Protein AF-A0AA41KI75-F1 (afdb_monomer)

Sequence (347 aa):
MGLEEWTDGSSSVELCPKEKYCNRLPSHSGKCKFFSKGMVDDLPEEVYNKLDKTAMTRGAQPKDRVPYQNRVRRWNRAVIPLEFKNTSPDGGYDNGYTIMVRPSQYFDEETGEEREDFPGDVNIGDNAFIFYSTRQEWDMFPPKDDWEPCKYVDSEGNEKRSMRGEVYHEGEYIARAPATVAEEKVVRGEAQGIRFFEYASERDTREAQFQLAYLAWKTEDMEDKAGTSLPNHLKTILEQRELIDREKFEEQNMIKDDTTICPLCREPIKAEELMSQVEQTQGRENLHNRITEANLFHLDALEPGRFTHKPYKLGWGHHHCNQVAHDDGVDRTLDWMEKVLRNNNRI

Foldseek 3Di:
DPCPDPDDDDPLQAFCPPDPQFLHGVPDDDDGDNDDCVLLVLFPPLLVVQLVQLQFDDADPPQLQDLADGGDGQLKEAEAEPVQPVFADVVGRPHYYAYEYELVLAADQPPLHGDPPRDPVHDFFARYAYEARAPCSCVSNPDDPPWAAKFKAAPVRHGDPDPPDRIDIGTGYFYRYDDDDDDDGDGTHHRHYHHNLSHDHPVQSSLQSLLQSQLLLQAACRCVVSVHHDDSSSVSVCVVVVQDDPVLCVVLLQDDPSFGAASAPSHGHHNVQSRAFDDDDPPRDDPPDRHGQKHKAFQAASDSNPSQSGRSGIHIHGPVRCVQCPRHHRPSSVVVVVVVCVVVVVD

Structure (mmCIF, N/CA/C/O backbone):
data_AF-A0AA41KI75-F1
#
_entry.id   AF-A0AA41KI75-F1
#
loop_
_atom_site.group_PDB
_atom_site.id
_atom_site.type_symbol
_atom_site.label_atom_id
_atom_site.label_alt_id
_atom_site.label_comp_id
_atom_site.label_asym_id
_atom_site.label_entity_id
_atom_site.label_seq_id
_atom_site.pdbx_PDB_ins_code
_atom_site.Cartn_x
_atom_site.Cartn_y
_atom_site.Cartn_z
_atom_site.occupancy
_atom_site.B_iso_or_equiv
_atom_site.auth_seq_id
_atom_site.auth_comp_id
_atom_site.auth_asym_id
_atom_site.auth_atom_id
_atom_site.pdbx_PDB_model_num
ATOM 1 N N . MET A 1 1 ? -27.072 -9.689 16.429 1.00 35.59 1 MET A N 1
ATOM 2 C CA . MET A 1 1 ? -27.326 -8.483 17.252 1.00 35.59 1 MET A CA 1
ATOM 3 C C . MET A 1 1 ? -26.228 -7.484 16.903 1.00 35.59 1 MET A C 1
ATOM 5 O O . MET A 1 1 ? -25.152 -7.574 17.466 1.00 35.59 1 MET A O 1
ATOM 9 N N . GLY A 1 2 ? -26.314 -6.646 15.872 1.00 35.28 2 GLY A N 1
ATOM 10 C CA . GLY A 1 2 ? -27.480 -6.049 15.224 1.00 35.28 2 GLY A CA 1
ATOM 11 C C . GLY A 1 2 ? -27.790 -4.691 15.856 1.00 35.28 2 GLY A C 1
ATOM 12 O O . GLY A 1 2 ? -28.724 -4.641 16.630 1.00 35.28 2 GLY A O 1
ATOM 13 N N . LEU A 1 3 ? -26.973 -3.660 15.582 1.00 42.62 3 LEU A N 1
ATOM 14 C CA . LEU A 1 3 ? -27.262 -2.212 15.728 1.00 42.62 3 LEU A CA 1
ATOM 15 C C . LEU A 1 3 ? -28.121 -1.730 16.932 1.00 42.62 3 LEU A C 1
ATOM 17 O O . LEU A 1 3 ? -28.857 -0.756 16.816 1.00 42.62 3 LEU A O 1
ATOM 21 N N . GLU A 1 4 ? -27.984 -2.341 18.103 1.00 43.34 4 GLU A N 1
ATOM 22 C CA . GLU A 1 4 ? -28.535 -1.879 19.387 1.00 43.34 4 GLU A CA 1
ATOM 23 C C . GLU A 1 4 ? -27.328 -1.867 20.347 1.00 43.34 4 GLU A C 1
ATOM 25 O O . GLU A 1 4 ? -26.692 -2.901 20.507 1.00 43.34 4 GLU A O 1
ATOM 30 N N . GLU A 1 5 ? -26.808 -0.772 20.907 1.00 44.69 5 GLU A N 1
ATOM 31 C CA . GLU A 1 5 ? -27.387 0.497 21.344 1.00 44.69 5 GLU A CA 1
ATOM 32 C C . GLU A 1 5 ? -26.480 1.673 20.921 1.00 44.69 5 GLU A C 1
ATOM 34 O O . GLU A 1 5 ? -25.387 1.869 21.445 1.00 44.69 5 GLU A O 1
ATOM 39 N N . TRP A 1 6 ? -26.948 2.499 19.986 1.00 50.28 6 TRP A N 1
ATOM 40 C CA . TRP A 1 6 ? -26.496 3.892 19.841 1.00 50.28 6 TRP A CA 1
ATOM 41 C C . TRP A 1 6 ? -27.669 4.807 20.180 1.00 50.28 6 TRP A C 1
ATOM 43 O O . TRP A 1 6 ? -28.035 5.716 19.440 1.00 50.28 6 TRP A O 1
ATOM 53 N N . THR A 1 7 ? -28.337 4.504 21.288 1.00 45.78 7 THR A N 1
ATOM 54 C CA . THR A 1 7 ? -29.501 5.242 21.766 1.00 45.78 7 THR A CA 1
ATOM 55 C C . THR A 1 7 ? -29.131 5.989 23.031 1.00 45.78 7 THR A C 1
ATOM 57 O O . THR A 1 7 ? -29.449 5.546 24.125 1.00 45.78 7 THR A O 1
ATOM 60 N N . ASP A 1 8 ? -28.460 7.128 22.864 1.00 41.38 8 ASP A N 1
ATOM 61 C CA . ASP A 1 8 ? -28.925 8.361 23.501 1.00 41.38 8 ASP A CA 1
ATOM 62 C C . ASP A 1 8 ? -28.240 9.588 22.869 1.00 41.38 8 ASP A C 1
ATOM 64 O O . ASP A 1 8 ? -27.031 9.787 22.973 1.00 41.38 8 ASP A O 1
ATOM 68 N N . GLY A 1 9 ? -29.022 10.420 22.173 1.00 44.16 9 GLY A N 1
ATOM 69 C CA . GLY A 1 9 ? -28.640 11.805 21.867 1.00 44.16 9 GLY A CA 1
ATOM 70 C C . GLY A 1 9 ? -27.716 12.085 20.671 1.00 44.16 9 GLY A C 1
ATOM 71 O O . GLY A 1 9 ? -27.131 13.168 20.633 1.00 44.16 9 GLY A O 1
ATOM 72 N N . SER A 1 10 ? -27.589 11.192 19.682 1.00 46.53 10 SER A N 1
ATOM 73 C CA . SER A 1 10 ? -26.877 11.502 18.428 1.00 46.53 10 SER A CA 1
ATOM 74 C C . SER A 1 10 ? -27.656 12.549 17.621 1.00 46.53 10 SER A C 1
ATOM 76 O O . SER A 1 10 ? -28.587 12.238 16.877 1.00 46.53 10 SER A O 1
ATOM 78 N N . SER A 1 11 ? -27.302 13.826 17.776 1.00 44.59 11 SER A N 1
ATOM 79 C CA . SER A 1 11 ? -27.556 14.786 16.711 1.00 44.59 11 SER A CA 1
ATOM 80 C C . SER A 1 11 ? -26.789 14.277 15.491 1.00 44.59 11 SER A C 1
ATOM 82 O O . SER A 1 11 ? -25.570 14.132 15.539 1.00 44.59 11 SER A O 1
ATOM 84 N N . SER A 1 12 ? -27.505 13.938 14.420 1.00 56.09 12 SER A N 1
ATOM 85 C CA . SER A 1 12 ? -26.923 13.486 13.158 1.00 56.09 12 SER A CA 1
ATOM 86 C C . SER A 1 12 ? -26.113 14.631 12.553 1.00 56.09 12 SER A C 1
ATOM 88 O O . SER A 1 12 ? -26.618 15.439 11.771 1.00 56.09 12 SER A O 1
ATOM 90 N N . VAL A 1 13 ? -24.867 14.777 12.989 1.00 69.94 13 VAL A N 1
ATOM 91 C CA . VAL A 1 13 ? -23.945 15.749 12.422 1.00 69.94 13 VAL A CA 1
ATOM 92 C C . VAL A 1 13 ? -23.699 15.304 10.986 1.00 69.94 13 VAL A C 1
ATOM 94 O O . VAL A 1 13 ? -23.158 14.236 10.752 1.00 69.94 13 VAL A O 1
ATOM 97 N N . GLU A 1 14 ? -24.142 16.076 10.000 1.00 84.06 14 GLU A N 1
ATOM 98 C CA . GLU A 1 14 ? -23.854 15.760 8.600 1.00 84.06 14 GLU A CA 1
ATOM 99 C C . GLU A 1 14 ? -22.395 16.102 8.261 1.00 84.06 14 GLU A C 1
ATOM 101 O O . GLU A 1 14 ? -21.813 17.008 8.857 1.00 84.06 14 GLU A O 1
ATOM 106 N N . LEU A 1 15 ? -21.781 15.411 7.295 1.00 91.12 15 LEU A N 1
ATOM 107 C CA . LEU A 1 15 ? -20.492 15.824 6.738 1.00 91.12 15 LEU A CA 1
ATOM 108 C C . LEU A 1 15 ? -20.682 16.898 5.665 1.00 91.12 15 LEU A C 1
ATOM 110 O O . LEU A 1 15 ? -21.763 17.107 5.120 1.00 91.12 15 LEU A O 1
ATOM 114 N N . CYS A 1 16 ? -19.604 17.610 5.353 1.00 91.56 16 CYS A N 1
ATOM 115 C CA . CYS A 1 16 ? -19.611 18.661 4.350 1.00 91.56 16 CYS A CA 1
ATOM 116 C C . CYS A 1 16 ? -20.032 18.140 2.959 1.00 91.56 16 CYS A C 1
ATOM 118 O O . CYS A 1 16 ? -19.327 17.305 2.390 1.00 91.56 16 CYS A O 1
ATOM 120 N N . PRO A 1 17 ? -21.084 18.710 2.338 1.00 90.00 17 PRO A N 1
ATOM 121 C CA . PRO A 1 17 ? -21.579 18.255 1.038 1.00 90.00 17 PRO A CA 1
ATOM 122 C C . PRO A 1 17 ? -20.828 18.863 -0.159 1.00 90.00 17 PRO A C 1
ATOM 124 O O . PRO A 1 17 ? -21.146 18.554 -1.304 1.00 90.00 17 PRO A O 1
ATOM 127 N N . LYS A 1 18 ? -19.858 19.765 0.069 1.00 90.75 18 LYS A N 1
ATOM 128 C CA . LYS A 1 18 ? -19.194 20.538 -1.004 1.00 90.75 18 LYS A CA 1
ATOM 129 C C . LYS A 1 18 ? -18.410 19.657 -1.982 1.00 90.75 18 LYS A C 1
ATOM 131 O O . LYS A 1 18 ? -18.318 19.994 -3.155 1.00 90.75 18 LYS A O 1
ATOM 136 N N . GLU A 1 19 ? -17.828 18.561 -1.500 1.00 91.00 19 GLU A N 1
ATOM 137 C CA . GLU A 1 19 ? -17.088 17.595 -2.313 1.00 91.00 19 GLU A CA 1
ATOM 138 C C . GLU A 1 19 ? -17.425 16.172 -1.866 1.00 91.00 19 GLU A C 1
ATOM 140 O O . GLU A 1 19 ? -17.542 15.910 -0.669 1.00 91.00 19 GLU A O 1
ATOM 145 N N . LYS A 1 20 ? -17.497 15.235 -2.822 1.00 86.94 20 LYS A N 1
ATOM 146 C CA . LYS A 1 20 ? -17.896 13.828 -2.610 1.00 86.94 20 LYS A CA 1
ATOM 147 C C . LYS A 1 20 ? -17.165 13.135 -1.449 1.00 86.94 20 LYS A C 1
ATOM 149 O O . LYS A 1 20 ? -17.744 12.308 -0.741 1.00 86.94 20 LYS A O 1
ATOM 154 N N . TYR A 1 21 ? -15.887 13.455 -1.257 1.00 90.19 21 TYR A N 1
ATOM 155 C CA . TYR A 1 21 ? -15.041 12.825 -0.243 1.00 90.19 21 TYR A CA 1
ATOM 156 C C . TYR A 1 21 ? -14.692 13.744 0.932 1.00 90.19 21 TYR A C 1
ATOM 158 O O . TYR A 1 21 ? -13.840 13.395 1.738 1.00 90.19 21 TYR A O 1
ATOM 166 N N . CYS A 1 22 ? -15.329 14.912 1.074 1.00 94.19 22 CYS A N 1
ATOM 167 C CA . CYS A 1 22 ? -15.053 15.774 2.219 1.00 94.19 22 CYS A CA 1
ATOM 168 C C . CYS A 1 22 ? -15.598 15.152 3.509 1.00 94.19 22 CYS A C 1
ATOM 170 O O . CYS A 1 22 ? -16.779 14.838 3.598 1.00 94.19 22 CYS A O 1
ATOM 172 N N . ASN A 1 23 ? -14.746 15.027 4.526 1.00 94.50 23 ASN A N 1
ATOM 173 C CA . ASN A 1 23 ? -15.138 14.516 5.843 1.00 94.50 23 ASN A CA 1
ATOM 174 C C . ASN A 1 23 ? -15.088 15.598 6.926 1.00 94.50 23 ASN A C 1
ATOM 176 O O . ASN A 1 23 ? -15.045 15.308 8.117 1.00 94.50 23 ASN A O 1
ATOM 180 N N . ARG A 1 24 ? -15.020 16.874 6.538 1.00 92.94 24 ARG A N 1
ATOM 181 C CA . ARG A 1 24 ? -15.076 17.994 7.484 1.00 92.94 24 ARG A CA 1
ATOM 182 C C . ARG A 1 24 ? -16.522 18.279 7.888 1.00 92.94 24 ARG A C 1
ATOM 184 O O . ARG A 1 24 ? -17.435 17.987 7.125 1.00 92.94 24 ARG A O 1
ATOM 191 N N . LEU A 1 25 ? -16.710 18.923 9.038 1.00 90.88 25 LEU A N 1
ATOM 192 C CA . LEU A 1 25 ? -18.020 19.423 9.463 1.00 90.88 25 LEU A CA 1
ATOM 193 C C . LEU A 1 25 ? -18.571 20.468 8.468 1.00 90.88 25 LEU A C 1
ATOM 195 O O . LEU A 1 25 ? -17.772 21.198 7.875 1.00 90.88 25 LEU A O 1
ATOM 199 N N . PRO A 1 26 ? -19.898 20.619 8.299 1.00 89.06 26 PRO A N 1
ATOM 200 C CA . PRO A 1 26 ? -20.487 21.434 7.228 1.00 89.06 26 PRO A CA 1
ATOM 201 C C . PRO A 1 26 ? -20.087 22.913 7.290 1.00 89.06 26 PRO A C 1
ATOM 203 O O . PRO A 1 26 ? -19.940 23.576 6.262 1.00 89.06 26 PRO A O 1
ATOM 206 N N . SER A 1 27 ? -19.839 23.420 8.500 1.00 86.50 27 SER A N 1
ATOM 207 C CA . SER A 1 27 ? -19.437 24.800 8.778 1.00 86.50 27 SER A CA 1
ATOM 208 C C . SER A 1 27 ? -17.946 25.085 8.552 1.00 86.50 27 SER A C 1
ATOM 210 O O . SER A 1 27 ? -17.492 26.197 8.825 1.00 86.50 27 SER A O 1
ATOM 212 N N . HIS A 1 28 ? -17.156 24.123 8.058 1.00 90.38 28 HIS A N 1
ATOM 213 C CA . HIS A 1 28 ? -15.719 24.336 7.910 1.00 90.38 28 HIS A CA 1
ATOM 214 C C . HIS A 1 28 ? -15.388 25.456 6.907 1.00 90.38 28 HIS A C 1
ATOM 216 O O . HIS A 1 28 ? -15.942 25.547 5.802 1.00 90.38 28 HIS A O 1
ATOM 222 N N . SER A 1 29 ? -14.389 26.263 7.268 1.00 86.56 29 SER A N 1
ATOM 223 C CA . SER A 1 29 ? -13.721 27.194 6.362 1.00 86.56 29 SER A CA 1
ATOM 224 C C . SER A 1 29 ? -12.537 26.515 5.649 1.00 86.56 29 SER A C 1
ATOM 226 O O . SER A 1 29 ? -12.005 25.483 6.081 1.00 86.56 29 SER A O 1
ATOM 228 N N . GLY A 1 30 ? -12.139 27.059 4.498 1.00 88.00 30 GLY A N 1
ATOM 229 C CA . GLY A 1 30 ? -11.020 26.549 3.698 1.00 88.00 30 GLY A CA 1
ATOM 230 C C . GLY A 1 30 ? -11.333 25.298 2.867 1.00 88.00 30 GLY A C 1
ATOM 231 O O . GLY A 1 30 ? -12.491 24.937 2.668 1.00 88.00 30 GLY A O 1
ATOM 232 N N . LYS A 1 31 ? -10.273 24.649 2.363 1.00 92.25 31 LYS A N 1
ATOM 233 C CA . LYS A 1 31 ? -10.366 23.510 1.434 1.00 92.25 31 LYS A CA 1
ATOM 234 C C . LYS A 1 31 ? -11.063 22.304 2.070 1.00 92.25 31 LYS A C 1
ATOM 236 O O . LYS A 1 31 ? -10.858 22.018 3.256 1.00 92.25 31 LYS A O 1
ATOM 241 N N . CYS A 1 32 ? -11.858 21.600 1.275 1.00 93.19 32 CYS A N 1
ATOM 242 C CA . CYS A 1 32 ? -12.353 20.275 1.618 1.00 93.19 32 CYS A CA 1
ATOM 243 C C . CYS A 1 32 ? -11.176 19.323 1.853 1.00 93.19 32 CYS A C 1
ATOM 245 O O . CYS A 1 32 ? -10.083 19.509 1.311 1.00 93.19 32 CYS A O 1
ATOM 247 N N . LYS A 1 33 ? -11.374 18.342 2.732 1.00 93.62 33 LYS A N 1
ATOM 248 C CA . LYS A 1 33 ? -10.356 17.334 3.032 1.00 93.62 33 LYS A CA 1
ATOM 249 C C . LYS A 1 33 ? -11.015 15.979 3.180 1.00 93.62 33 LYS A C 1
ATOM 251 O O . LYS A 1 33 ? -11.967 15.858 3.950 1.00 93.62 33 LYS A O 1
ATOM 256 N N . PHE A 1 34 ? -10.444 14.983 2.508 1.00 93.62 34 PHE A N 1
ATOM 257 C CA . PHE A 1 34 ? -10.764 13.584 2.767 1.00 93.62 34 PHE A CA 1
ATOM 258 C C . PHE A 1 34 ? -10.304 13.204 4.170 1.00 93.62 34 PHE A C 1
ATOM 260 O O . PHE A 1 34 ? -11.102 12.795 5.004 1.00 93.62 34 PHE A O 1
ATOM 267 N N . PHE A 1 35 ? -9.028 13.416 4.469 1.00 92.94 35 PHE A N 1
ATOM 268 C CA . PHE A 1 35 ? -8.452 13.040 5.750 1.00 92.94 35 PHE A CA 1
ATOM 269 C C . PHE A 1 35 ? -7.706 14.213 6.382 1.00 92.94 35 PHE A C 1
ATOM 271 O O . PHE A 1 35 ? -7.047 15.009 5.703 1.00 92.94 35 PHE A O 1
ATOM 278 N N . SER A 1 36 ? -7.790 14.328 7.702 1.00 90.56 36 SER A N 1
ATOM 279 C CA . SER A 1 36 ? -6.966 15.233 8.494 1.00 90.56 36 SER A CA 1
ATOM 280 C C . SER A 1 36 ? -6.841 14.722 9.918 1.00 90.56 36 SER A C 1
ATOM 282 O O . SER A 1 36 ? -7.761 14.070 10.397 1.00 90.56 36 SER A O 1
ATOM 284 N N . LYS A 1 37 ? -5.747 15.086 10.599 1.00 87.56 37 LYS A N 1
ATOM 285 C CA . LYS A 1 37 ? -5.507 14.718 12.000 1.00 87.56 37 LYS A CA 1
ATOM 286 C C . LYS A 1 37 ? -6.725 14.959 12.893 1.00 87.56 37 LYS A C 1
ATOM 288 O O . LYS A 1 37 ? -7.131 14.035 13.566 1.00 87.56 37 LYS A O 1
ATOM 293 N N . GLY A 1 38 ? -7.363 16.128 12.790 1.00 87.19 38 GLY A N 1
ATOM 294 C CA . GLY A 1 38 ? -8.547 16.493 13.586 1.00 87.19 38 GLY A CA 1
ATOM 295 C C . GLY A 1 38 ? -9.818 15.664 13.358 1.00 87.19 38 GLY A C 1
ATOM 296 O O . GLY A 1 38 ? -10.856 16.010 13.890 1.00 87.19 38 GLY A O 1
ATOM 297 N N . MET A 1 39 ? -9.783 14.637 12.504 1.00 91.69 39 MET A N 1
ATOM 298 C CA . MET A 1 39 ? -10.873 13.657 12.371 1.00 91.69 39 MET A CA 1
ATOM 299 C C . MET A 1 39 ? -10.620 12.402 13.225 1.00 91.69 39 MET A C 1
ATOM 301 O O . MET A 1 39 ? -11.478 11.528 13.294 1.00 91.69 39 MET A O 1
ATOM 305 N N . VAL A 1 40 ? -9.419 12.285 13.804 1.00 87.94 40 VAL A N 1
ATOM 306 C CA . VAL A 1 40 ? -8.919 11.147 14.591 1.00 87.94 40 VAL A CA 1
ATOM 307 C C . VAL A 1 40 ? -8.007 11.618 15.745 1.00 87.94 40 VAL A C 1
ATOM 309 O O . VAL A 1 40 ? -7.200 10.834 16.236 1.00 87.94 40 VAL A O 1
ATOM 312 N N . ASP A 1 41 ? -8.042 12.902 16.121 1.00 79.88 41 ASP A N 1
ATOM 313 C CA . ASP A 1 41 ? -7.041 13.541 16.994 1.00 79.88 41 ASP A CA 1
ATOM 314 C C . ASP A 1 41 ? -7.185 13.207 18.476 1.00 79.88 41 ASP A C 1
ATOM 316 O O . ASP A 1 41 ? -6.222 13.387 19.214 1.00 79.88 41 ASP A O 1
ATOM 320 N N . ASP A 1 42 ? -8.331 12.668 18.883 1.00 89.50 42 ASP A N 1
ATOM 321 C CA . ASP A 1 42 ? -8.549 12.169 20.241 1.00 89.50 42 ASP A CA 1
ATOM 322 C C . ASP A 1 42 ? -7.803 10.850 20.532 1.00 89.50 42 ASP A C 1
ATOM 324 O O . ASP A 1 42 ? -7.806 10.373 21.664 1.00 89.50 42 ASP A O 1
ATOM 328 N N . LEU A 1 43 ? -7.149 10.243 19.532 1.00 92.50 43 LEU A N 1
ATOM 329 C CA . LEU A 1 43 ? -6.229 9.126 19.756 1.00 92.50 43 LEU A CA 1
ATOM 330 C C . LEU A 1 43 ? -4.861 9.626 20.254 1.00 92.50 43 LEU A C 1
ATOM 332 O O . LEU A 1 43 ? -4.382 10.662 19.784 1.00 92.50 43 LEU A O 1
ATOM 336 N N . PRO A 1 44 ? -4.154 8.845 21.097 1.00 92.94 44 PRO A N 1
ATOM 337 C CA . PRO A 1 44 ? -2.770 9.138 21.460 1.00 92.94 44 PRO A CA 1
ATOM 338 C C . PRO A 1 44 ? -1.870 9.371 20.234 1.00 92.94 44 PRO A C 1
ATOM 340 O O . PRO A 1 44 ? -2.012 8.717 19.192 1.00 92.94 44 PRO A O 1
ATOM 343 N N . GLU A 1 45 ? -0.906 10.287 20.356 1.00 90.81 45 GLU A N 1
ATOM 344 C CA . GLU A 1 45 ? -0.054 10.742 19.247 1.00 90.81 45 GLU A CA 1
ATOM 345 C C . GLU A 1 45 ? 0.705 9.585 18.578 1.00 90.81 45 GLU A C 1
ATOM 347 O O . GLU A 1 45 ? 0.887 9.550 17.359 1.00 90.81 45 GLU A O 1
ATOM 352 N N . GLU A 1 46 ? 1.150 8.611 19.363 1.00 90.75 46 GLU A N 1
ATOM 353 C CA . GLU A 1 46 ? 1.833 7.403 18.914 1.00 90.75 46 GLU A CA 1
ATOM 354 C C . GLU A 1 46 ? 0.944 6.560 17.993 1.00 90.75 46 GLU A C 1
ATOM 356 O O . GLU A 1 46 ? 1.408 6.090 16.946 1.00 90.75 46 GLU A O 1
ATOM 361 N N . VAL A 1 47 ? -0.340 6.426 18.336 1.00 92.81 47 VAL A N 1
ATOM 362 C CA . VAL A 1 47 ? -1.342 5.704 17.542 1.00 92.81 47 VAL A CA 1
ATOM 363 C C . VAL A 1 47 ? -1.651 6.481 16.264 1.00 92.81 47 VAL A C 1
ATOM 365 O O . VAL A 1 47 ? -1.607 5.911 15.171 1.00 92.81 47 VAL A O 1
ATOM 368 N N . TYR A 1 48 ? -1.849 7.800 16.355 1.00 92.50 48 TYR A N 1
ATOM 369 C CA . TYR A 1 48 ? -2.020 8.652 15.175 1.00 92.50 48 TYR A CA 1
ATOM 370 C C . TYR A 1 48 ? -0.831 8.544 14.206 1.00 92.50 48 TYR A C 1
ATOM 372 O O . TYR A 1 48 ? -1.007 8.401 12.994 1.00 92.50 48 TYR A O 1
ATOM 380 N N . ASN A 1 49 ? 0.398 8.545 14.721 1.00 91.19 49 ASN A N 1
ATOM 381 C CA . ASN A 1 49 ? 1.597 8.399 13.900 1.00 91.19 49 ASN A CA 1
ATOM 382 C C . ASN A 1 49 ? 1.665 7.042 13.187 1.00 91.19 49 ASN A C 1
ATOM 384 O O . ASN A 1 49 ? 2.232 6.952 12.095 1.00 91.19 49 ASN A O 1
ATOM 388 N N . LYS A 1 50 ? 1.108 5.977 13.776 1.00 91.62 50 LYS A N 1
ATOM 389 C CA . LYS A 1 50 ? 0.940 4.688 13.089 1.00 91.62 50 LYS A CA 1
ATOM 390 C C . LYS A 1 50 ? -0.101 4.785 11.985 1.00 91.62 50 LYS A C 1
ATOM 392 O O . LYS A 1 50 ? 0.174 4.326 10.878 1.00 91.62 50 LYS A O 1
ATOM 397 N N . LEU A 1 51 ? -1.237 5.423 12.267 1.00 93.00 51 LEU A N 1
ATOM 398 C CA . LEU A 1 51 ? -2.287 5.671 11.286 1.00 93.00 51 LEU A CA 1
ATOM 399 C C . LEU A 1 51 ? -1.758 6.459 10.083 1.00 93.00 51 LEU A C 1
ATOM 401 O O . LEU A 1 51 ? -1.916 6.000 8.961 1.00 93.00 51 LEU A O 1
ATOM 405 N N . ASP A 1 52 ? -1.061 7.588 10.256 1.00 90.62 52 ASP A N 1
ATOM 406 C CA . ASP A 1 52 ? -0.538 8.351 9.104 1.00 90.62 52 ASP A CA 1
ATOM 407 C C . ASP A 1 52 ? 0.488 7.551 8.280 1.00 90.62 52 ASP A C 1
ATOM 409 O O . ASP A 1 52 ? 0.510 7.643 7.047 1.00 90.62 52 ASP A O 1
ATOM 413 N N . LYS A 1 53 ? 1.292 6.704 8.939 1.00 90.81 53 LYS A N 1
ATOM 414 C CA . LYS A 1 53 ? 2.254 5.820 8.265 1.00 90.81 53 LYS A CA 1
ATOM 415 C C . LYS A 1 53 ? 1.592 4.718 7.443 1.00 90.81 53 LYS A C 1
ATOM 417 O O . LYS A 1 53 ? 2.237 4.242 6.510 1.00 90.81 53 LYS A O 1
ATOM 422 N N . THR A 1 54 ? 0.347 4.318 7.722 1.00 91.50 54 THR A N 1
ATOM 423 C CA . THR A 1 54 ? -0.323 3.270 6.926 1.00 91.50 54 THR A CA 1
ATOM 424 C C . THR A 1 54 ? -0.506 3.695 5.474 1.00 91.50 54 THR A C 1
ATOM 426 O O . THR A 1 54 ? -0.367 2.869 4.575 1.00 91.50 54 THR A O 1
ATOM 429 N N . ALA A 1 55 ? -0.680 4.997 5.239 1.00 92.94 55 ALA A N 1
ATOM 430 C CA . ALA A 1 55 ? -0.803 5.581 3.913 1.00 92.94 55 ALA A CA 1
ATOM 431 C C . ALA A 1 55 ? 0.513 5.645 3.119 1.00 92.94 55 ALA A C 1
ATOM 433 O O . ALA A 1 55 ? 0.504 6.076 1.964 1.00 92.94 55 ALA A O 1
ATOM 434 N N . MET A 1 56 ? 1.640 5.257 3.721 1.00 91.44 56 MET A N 1
ATOM 435 C CA . MET A 1 56 ? 2.947 5.220 3.073 1.00 91.44 56 MET A CA 1
ATOM 436 C C . MET A 1 56 ? 3.299 3.795 2.625 1.00 91.44 56 MET A C 1
ATOM 438 O O . MET A 1 56 ? 2.967 2.810 3.292 1.00 91.44 56 MET A O 1
ATOM 442 N N . THR A 1 57 ? 4.021 3.679 1.513 1.00 88.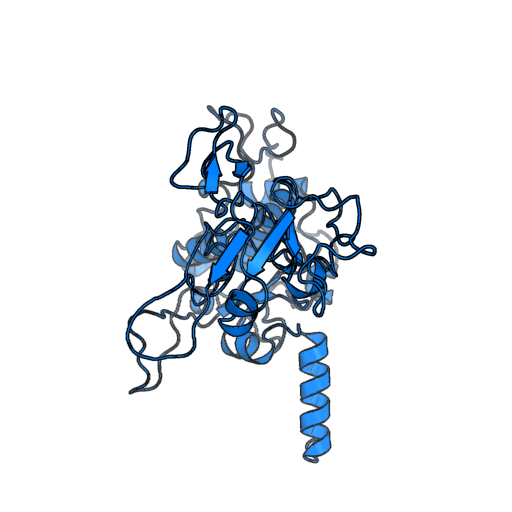25 57 THR A N 1
ATOM 443 C CA . THR A 1 57 ? 4.643 2.419 1.089 1.00 88.25 57 THR A CA 1
ATOM 444 C C . THR A 1 57 ? 5.771 2.003 2.030 1.00 88.25 57 THR A C 1
ATOM 446 O O . THR A 1 57 ? 6.346 2.826 2.760 1.00 88.25 57 THR A O 1
ATOM 449 N N . ARG A 1 58 ? 6.112 0.706 2.026 1.00 76.81 58 ARG A N 1
ATOM 450 C CA . ARG A 1 58 ? 7.267 0.211 2.785 1.00 76.81 58 ARG A CA 1
ATOM 451 C C . ARG A 1 58 ? 8.548 0.826 2.204 1.00 76.81 58 ARG A C 1
ATOM 453 O O . ARG A 1 58 ? 8.605 1.241 1.049 1.00 76.81 58 ARG A O 1
ATOM 460 N N . GLY A 1 59 ? 9.607 0.912 3.010 1.00 67.75 59 GLY A N 1
ATOM 461 C CA . GLY A 1 59 ? 10.900 1.367 2.492 1.00 67.75 59 GLY A CA 1
ATOM 462 C C . GLY A 1 59 ? 11.430 0.378 1.452 1.00 67.75 59 GLY A C 1
ATOM 463 O O . GLY A 1 59 ? 11.583 -0.799 1.768 1.00 67.75 59 GLY A O 1
ATOM 464 N N . ALA A 1 60 ? 11.733 0.830 0.237 1.00 59.47 60 ALA A N 1
ATOM 465 C CA . ALA A 1 60 ? 12.477 0.039 -0.731 1.00 59.47 60 ALA A CA 1
ATOM 466 C C . ALA A 1 60 ? 13.972 0.105 -0.364 1.00 59.47 60 ALA A C 1
ATOM 468 O O . ALA A 1 60 ? 14.639 1.141 -0.430 1.00 59.47 60 ALA A O 1
ATOM 469 N N . GLN A 1 61 ? 14.489 -1.006 0.149 1.00 61.66 61 GLN A N 1
ATOM 470 C CA . GLN A 1 61 ? 15.882 -1.129 0.562 1.00 61.66 61 GLN A CA 1
ATOM 471 C C . GLN A 1 61 ? 16.641 -2.012 -0.431 1.00 61.66 61 GLN A C 1
ATOM 473 O O . GLN A 1 61 ? 16.146 -3.095 -0.745 1.00 61.66 61 GLN A O 1
ATOM 478 N N . PRO A 1 62 ? 17.854 -1.619 -0.866 1.00 63.41 62 PRO A N 1
ATOM 479 C CA . PRO A 1 62 ? 18.461 -0.277 -0.830 1.00 63.41 62 PRO A CA 1
ATOM 480 C C . PRO A 1 62 ? 17.973 0.634 -1.979 1.00 63.41 62 PRO A C 1
ATOM 482 O O . PRO A 1 62 ? 17.801 0.166 -3.103 1.00 63.41 62 PRO A O 1
ATOM 485 N N . LYS A 1 63 ? 17.844 1.950 -1.727 1.00 59.16 63 LYS A N 1
ATOM 486 C CA . LYS A 1 63 ? 17.422 2.990 -2.705 1.00 59.16 63 LYS A CA 1
ATOM 487 C C . LYS A 1 63 ? 18.211 2.943 -4.028 1.00 59.16 63 LYS A C 1
ATOM 489 O O . LYS A 1 63 ? 17.645 3.113 -5.106 1.00 59.16 63 LYS A O 1
ATOM 494 N N . ASP A 1 64 ? 19.499 2.619 -3.943 1.00 66.19 64 ASP A N 1
ATOM 495 C CA . ASP A 1 64 ? 20.416 2.551 -5.088 1.00 66.19 64 ASP A CA 1
ATOM 496 C C . ASP A 1 64 ? 20.344 1.217 -5.854 1.00 66.19 64 ASP A C 1
ATOM 498 O O . ASP A 1 64 ? 21.194 0.958 -6.699 1.00 66.19 64 ASP A O 1
ATOM 502 N N . ARG A 1 65 ? 19.374 0.339 -5.555 1.00 73.50 65 ARG A N 1
ATOM 503 C CA . ARG A 1 65 ? 19.232 -0.982 -6.202 1.00 73.50 65 ARG A CA 1
ATOM 504 C C . ARG A 1 65 ? 17.871 -1.246 -6.830 1.00 73.50 65 ARG A C 1
ATOM 506 O O . ARG A 1 65 ? 17.733 -2.210 -7.569 1.00 73.50 65 ARG A O 1
ATOM 513 N N . VAL A 1 66 ? 16.870 -0.415 -6.558 1.00 84.75 66 VAL A N 1
ATOM 514 C CA . VAL A 1 66 ? 15.486 -0.687 -6.967 1.00 84.75 66 VAL A CA 1
ATOM 515 C C . VAL A 1 66 ? 14.873 0.496 -7.691 1.00 84.75 66 VAL A C 1
ATOM 517 O O . VAL A 1 66 ? 15.108 1.609 -7.245 1.00 84.75 66 VAL A O 1
ATOM 520 N N . PRO A 1 67 ? 14.032 0.300 -8.722 1.00 88.00 67 PRO A N 1
ATOM 521 C CA . PRO A 1 67 ? 13.457 1.379 -9.524 1.00 88.00 67 PRO A CA 1
ATOM 522 C C . PRO A 1 67 ? 12.387 2.205 -8.796 1.00 88.00 67 PRO A C 1
ATOM 524 O O . PRO A 1 67 ? 11.766 3.082 -9.393 1.00 88.00 67 PRO A O 1
ATOM 527 N N . TYR A 1 68 ? 12.171 1.929 -7.508 1.00 90.19 68 TYR A N 1
ATOM 528 C CA . TYR A 1 68 ? 11.022 2.380 -6.739 1.00 90.19 68 TYR A CA 1
ATOM 529 C C . TYR A 1 68 ? 11.379 3.469 -5.723 1.00 90.19 68 TYR A C 1
ATOM 531 O O . TYR A 1 68 ? 12.500 3.560 -5.221 1.00 90.19 68 TYR A O 1
ATOM 539 N N . GLN A 1 69 ? 10.386 4.285 -5.394 1.00 87.50 69 GLN A N 1
ATOM 540 C CA . GLN A 1 69 ? 10.466 5.344 -4.402 1.00 87.50 69 GLN A CA 1
ATOM 541 C C . GLN A 1 69 ? 10.209 4.815 -2.992 1.00 87.50 69 GLN A C 1
ATOM 543 O O . GLN A 1 69 ? 9.421 3.895 -2.773 1.00 87.50 69 GLN A O 1
ATOM 548 N N . ASN A 1 70 ? 10.841 5.461 -2.012 1.00 82.81 70 ASN A N 1
ATOM 549 C CA . ASN A 1 70 ? 10.772 5.067 -0.609 1.00 82.81 70 ASN A CA 1
ATOM 550 C C . ASN A 1 70 ? 9.831 5.956 0.182 1.00 82.81 70 ASN A C 1
ATOM 552 O O . ASN A 1 70 ? 10.004 7.173 0.177 1.00 82.81 70 ASN A O 1
ATOM 556 N N . ARG A 1 71 ? 8.943 5.331 0.968 1.00 84.81 71 ARG A N 1
ATOM 557 C CA . ARG A 1 71 ? 8.085 6.020 1.947 1.00 84.81 71 ARG A CA 1
ATOM 558 C C . ARG A 1 71 ? 7.301 7.178 1.317 1.00 84.81 71 ARG A C 1
ATOM 560 O O . ARG A 1 71 ? 7.271 8.286 1.851 1.00 84.81 71 ARG A O 1
ATOM 567 N N . VAL A 1 72 ? 6.693 6.906 0.167 1.00 89.31 72 VAL A N 1
ATOM 568 C CA . VAL A 1 72 ? 5.760 7.811 -0.516 1.00 89.31 72 VAL A CA 1
ATOM 569 C C . VAL A 1 72 ? 4.334 7.286 -0.354 1.00 89.31 72 VAL A C 1
ATOM 571 O O . VAL A 1 72 ? 4.137 6.174 0.136 1.00 89.31 72 VAL A O 1
ATOM 574 N N . ARG A 1 73 ? 3.328 8.086 -0.721 1.00 92.88 73 ARG A N 1
ATOM 575 C CA . ARG A 1 73 ? 1.923 7.675 -0.598 1.00 92.88 73 ARG A CA 1
ATOM 576 C C . ARG A 1 73 ? 1.617 6.463 -1.489 1.00 92.88 73 ARG A C 1
ATOM 578 O O . ARG A 1 73 ? 2.187 6.334 -2.569 1.00 92.88 73 ARG A O 1
ATOM 585 N N . ARG A 1 74 ? 0.706 5.594 -1.042 1.00 93.50 74 ARG A N 1
ATOM 586 C CA . ARG A 1 74 ? 0.310 4.362 -1.757 1.00 93.50 74 ARG A CA 1
ATOM 587 C C . ARG A 1 74 ? -0.440 4.588 -3.065 1.00 93.50 74 ARG A C 1
ATOM 589 O O . ARG A 1 74 ? -0.427 3.704 -3.907 1.00 93.50 74 ARG A O 1
ATOM 596 N N . TRP A 1 75 ? -1.038 5.759 -3.246 1.00 93.50 75 TRP A N 1
ATOM 597 C CA . TRP A 1 75 ? -1.699 6.142 -4.494 1.00 93.50 75 TRP A CA 1
ATOM 598 C C . TRP A 1 75 ? -0.772 6.909 -5.443 1.00 93.50 75 TRP A C 1
ATOM 600 O O . TRP A 1 75 ? -1.233 7.476 -6.428 1.00 93.50 75 TRP A O 1
ATOM 610 N N . ASN A 1 76 ? 0.531 6.980 -5.149 1.00 91.50 76 ASN A N 1
ATOM 611 C CA . ASN A 1 76 ? 1.505 7.543 -6.081 1.00 91.50 76 ASN A CA 1
ATOM 612 C C . ASN A 1 76 ? 1.616 6.657 -7.338 1.00 91.50 76 ASN A C 1
ATOM 614 O O . ASN A 1 76 ? 1.155 5.513 -7.329 1.00 91.50 76 ASN A O 1
ATOM 618 N N . ARG A 1 77 ? 2.239 7.173 -8.405 1.00 91.62 77 ARG A N 1
ATOM 619 C CA . ARG A 1 77 ? 2.403 6.449 -9.672 1.00 91.62 77 ARG A CA 1
ATOM 620 C C . ARG A 1 77 ? 2.946 5.039 -9.436 1.00 91.62 77 ARG A C 1
ATOM 622 O O . ARG A 1 77 ? 3.927 4.861 -8.708 1.00 91.62 77 ARG A O 1
ATOM 629 N N . ALA A 1 78 ? 2.321 4.045 -10.059 1.00 93.31 78 ALA A N 1
ATOM 630 C CA . ALA A 1 78 ? 2.754 2.656 -9.966 1.00 93.31 78 ALA A CA 1
ATOM 631 C C . ALA A 1 78 ? 3.792 2.311 -11.044 1.00 93.31 78 ALA A C 1
ATOM 633 O O . ALA A 1 78 ? 3.691 2.747 -12.185 1.00 93.31 78 ALA A O 1
ATOM 634 N N . VAL A 1 79 ? 4.773 1.487 -10.688 1.00 94.19 79 VAL A N 1
ATOM 635 C CA . VAL A 1 79 ? 5.708 0.859 -11.625 1.00 94.19 79 VAL A CA 1
ATOM 636 C C . VAL A 1 79 ? 5.290 -0.600 -11.786 1.00 94.19 79 VAL A C 1
ATOM 638 O O . VAL A 1 79 ? 5.343 -1.372 -10.820 1.00 94.19 79 VAL A O 1
ATOM 641 N N . ILE A 1 80 ? 4.850 -0.960 -12.991 1.00 95.44 80 ILE A N 1
ATOM 642 C CA . ILE A 1 80 ? 4.304 -2.279 -13.325 1.00 95.44 80 ILE A CA 1
ATOM 643 C C . ILE A 1 80 ? 5.332 -3.031 -14.177 1.00 95.44 80 ILE A C 1
ATOM 645 O O . ILE A 1 80 ? 5.669 -2.548 -15.254 1.00 95.44 80 ILE A O 1
ATOM 649 N N . PRO A 1 81 ? 5.854 -4.190 -13.745 1.00 96.25 81 PRO A N 1
ATOM 650 C CA . PRO A 1 81 ? 6.680 -5.026 -14.614 1.00 96.25 81 PRO A CA 1
ATOM 651 C C . PRO A 1 81 ? 5.918 -5.437 -15.881 1.00 96.25 81 PRO A C 1
ATOM 653 O O . PRO A 1 81 ? 4.710 -5.671 -15.810 1.00 96.25 81 PRO A O 1
ATOM 656 N N . LEU A 1 82 ? 6.605 -5.544 -17.021 1.00 96.94 82 LEU A N 1
ATOM 657 C CA . LEU A 1 82 ? 5.995 -5.849 -18.321 1.00 96.94 82 LEU A CA 1
ATOM 658 C C . LEU A 1 82 ? 5.072 -7.077 -18.279 1.00 96.94 82 LEU A C 1
ATOM 660 O O . LEU A 1 82 ? 3.972 -7.045 -18.828 1.00 96.94 82 LEU A O 1
ATOM 664 N N . GLU A 1 83 ? 5.471 -8.130 -17.567 1.00 95.56 83 GLU A N 1
ATOM 665 C CA . GLU A 1 83 ? 4.689 -9.358 -17.402 1.00 95.56 83 GLU A CA 1
ATOM 666 C C . GLU A 1 83 ? 3.334 -9.144 -16.697 1.00 95.56 83 GLU A C 1
ATOM 668 O O . GLU A 1 83 ? 2.408 -9.933 -16.875 1.00 95.56 83 GLU A O 1
ATOM 673 N N . PHE A 1 84 ? 3.189 -8.052 -15.942 1.00 95.94 84 PHE A N 1
ATOM 674 C CA . PHE A 1 84 ? 1.966 -7.665 -15.242 1.00 95.94 84 PHE A CA 1
ATOM 675 C C . PHE A 1 84 ? 1.249 -6.476 -15.895 1.00 95.94 84 PHE A C 1
ATOM 677 O O . PHE A 1 84 ? 0.297 -5.977 -15.302 1.00 95.94 84 PHE A O 1
ATOM 684 N N . LYS A 1 85 ? 1.631 -6.026 -17.103 1.00 94.19 85 LYS A N 1
ATOM 685 C CA . LYS A 1 85 ? 1.088 -4.794 -17.720 1.00 94.19 85 LYS A CA 1
ATOM 686 C C . LYS A 1 85 ? -0.443 -4.743 -17.839 1.00 94.19 85 LYS A C 1
ATOM 688 O O . LYS A 1 85 ? -1.025 -3.667 -17.817 1.00 94.19 85 LYS A O 1
ATOM 693 N N . ASN A 1 86 ? -1.092 -5.904 -17.934 1.00 92.44 86 ASN A N 1
ATOM 694 C CA . ASN A 1 86 ? -2.551 -6.030 -18.042 1.00 92.44 86 ASN A CA 1
ATOM 695 C C . ASN A 1 86 ? -3.255 -6.099 -16.673 1.00 92.44 86 ASN A C 1
ATOM 697 O O . ASN A 1 86 ? -4.457 -6.341 -16.601 1.00 92.44 86 ASN A O 1
ATOM 701 N N . THR A 1 87 ? -2.508 -5.935 -15.583 1.00 90.62 87 THR A N 1
ATOM 702 C CA . THR A 1 87 ? -3.018 -5.965 -14.214 1.00 90.62 87 THR A CA 1
ATOM 703 C C . THR A 1 87 ? -3.325 -4.543 -13.770 1.00 90.62 87 THR A C 1
ATOM 705 O O . THR A 1 87 ? -2.440 -3.693 -13.761 1.00 90.62 87 THR A O 1
ATOM 708 N N . SER A 1 88 ? -4.567 -4.286 -13.366 1.00 91.19 88 SER A N 1
ATOM 709 C CA . SER A 1 88 ? -5.015 -2.961 -12.937 1.00 91.19 88 SER A CA 1
ATOM 710 C C . SER A 1 88 ? -5.942 -3.088 -11.729 1.00 91.19 88 SER A C 1
ATOM 712 O O . SER A 1 88 ? -6.726 -4.036 -11.678 1.00 91.19 88 SER A O 1
ATOM 714 N N . PRO A 1 89 ? -5.874 -2.159 -10.762 1.00 91.88 89 PRO A N 1
ATOM 715 C CA . PRO A 1 89 ? -6.871 -2.061 -9.706 1.00 91.88 89 PRO A CA 1
ATOM 716 C C . PRO A 1 89 ? -8.224 -1.633 -10.287 1.00 91.88 89 PRO A C 1
ATOM 718 O O . PRO A 1 89 ? -8.295 -1.011 -11.357 1.00 91.88 89 PRO A O 1
ATOM 721 N N . ASP A 1 90 ? -9.292 -1.922 -9.546 1.00 87.75 90 ASP A N 1
ATOM 722 C CA . ASP A 1 90 ? -10.631 -1.433 -9.862 1.00 87.75 90 ASP A CA 1
ATOM 723 C C . ASP A 1 90 ? -10.631 0.102 -9.883 1.00 87.75 90 ASP A C 1
ATOM 725 O O . ASP A 1 90 ? -10.209 0.753 -8.930 1.00 87.75 90 ASP A O 1
ATOM 729 N N . GLY A 1 91 ? -11.087 0.693 -10.989 1.00 89.06 91 GLY A N 1
ATOM 730 C CA . GLY A 1 91 ? -11.070 2.149 -11.181 1.00 89.06 91 GLY A CA 1
ATOM 731 C C . GLY A 1 91 ? -9.729 2.733 -11.649 1.00 89.06 91 GLY A C 1
ATOM 732 O O . GLY A 1 91 ? -9.680 3.922 -11.955 1.00 89.06 91 GLY A O 1
ATOM 733 N N . GLY A 1 92 ? -8.681 1.914 -11.787 1.00 93.31 92 GLY A N 1
ATOM 734 C CA . GLY A 1 92 ? -7.373 2.331 -12.293 1.00 93.31 92 GLY A CA 1
ATOM 735 C C . GLY A 1 92 ? -6.462 2.980 -11.245 1.00 93.31 92 GLY A C 1
ATOM 736 O O . GLY A 1 92 ? -6.753 3.022 -10.050 1.00 93.31 92 GLY A O 1
ATOM 737 N N . TYR A 1 93 ? -5.298 3.441 -11.703 1.00 93.31 93 TYR A N 1
ATOM 738 C CA . TYR A 1 93 ? -4.295 4.082 -10.855 1.00 93.31 93 TYR A CA 1
ATOM 739 C C . TYR A 1 93 ? -4.551 5.590 -10.744 1.00 93.31 93 TYR A C 1
ATOM 741 O O . TYR A 1 93 ? -4.474 6.290 -11.752 1.00 93.31 93 TYR A O 1
ATOM 749 N N . ASP A 1 94 ? -4.756 6.103 -9.527 1.00 93.00 94 ASP A N 1
ATOM 750 C CA . ASP A 1 94 ? -5.090 7.512 -9.253 1.00 93.00 94 ASP A CA 1
ATOM 751 C C . ASP A 1 94 ? -4.087 8.498 -9.875 1.00 93.00 94 ASP A C 1
ATOM 753 O O . ASP A 1 94 ? -4.473 9.560 -10.353 1.00 93.00 94 ASP A O 1
ATOM 757 N N . ASN A 1 95 ? -2.797 8.142 -9.883 1.00 90.56 95 ASN A N 1
ATOM 758 C CA . ASN A 1 95 ? -1.713 8.940 -10.473 1.00 90.56 95 ASN A CA 1
ATOM 759 C C . ASN A 1 95 ? -1.024 8.227 -11.651 1.00 90.56 95 ASN A C 1
ATOM 761 O O . ASN A 1 95 ? 0.155 8.462 -11.935 1.00 90.56 95 ASN A O 1
ATOM 765 N N . GLY A 1 96 ? -1.760 7.340 -12.326 1.00 91.94 96 GLY A N 1
ATOM 766 C CA . GLY A 1 96 ? -1.273 6.565 -13.462 1.00 91.94 96 GLY A CA 1
ATOM 767 C C . GLY A 1 96 ? -0.199 5.538 -13.098 1.00 91.94 96 GLY A C 1
ATOM 768 O O . GLY A 1 96 ? 0.076 5.246 -11.929 1.00 91.94 96 GLY A O 1
ATOM 769 N N . TYR A 1 97 ? 0.418 4.976 -14.132 1.00 93.75 97 TYR A N 1
ATOM 770 C CA . TYR A 1 97 ? 1.479 3.986 -14.003 1.00 93.75 97 TYR A CA 1
ATOM 771 C C . TYR A 1 97 ? 2.554 4.173 -15.080 1.00 93.75 97 TYR A C 1
ATOM 773 O O . TYR A 1 97 ? 2.424 5.010 -15.972 1.00 93.75 97 TYR A O 1
ATOM 781 N N . THR A 1 98 ? 3.643 3.426 -14.964 1.00 94.19 98 THR A N 1
ATOM 782 C CA . THR A 1 98 ? 4.664 3.255 -16.003 1.00 94.19 98 THR A CA 1
ATOM 783 C C . THR A 1 98 ? 5.092 1.791 -16.044 1.00 94.19 98 THR A C 1
ATOM 785 O O . THR A 1 98 ? 5.053 1.099 -15.018 1.00 94.19 98 THR A O 1
ATOM 788 N N . ILE A 1 99 ? 5.451 1.304 -17.227 1.00 96.69 99 ILE A N 1
ATOM 789 C CA . ILE A 1 99 ? 5.836 -0.088 -17.441 1.00 96.69 99 ILE A CA 1
ATOM 790 C C . ILE A 1 99 ? 7.352 -0.223 -17.295 1.00 96.69 99 ILE A C 1
ATOM 792 O O . ILE A 1 99 ? 8.127 0.438 -17.978 1.00 96.69 99 ILE A O 1
ATOM 796 N N . MET A 1 100 ? 7.782 -1.105 -16.402 1.00 96.81 100 MET A N 1
ATOM 797 C CA . MET A 1 100 ? 9.182 -1.475 -16.254 1.00 96.81 100 MET A CA 1
ATOM 798 C C . MET A 1 100 ? 9.484 -2.682 -17.136 1.00 96.81 100 MET A C 1
ATOM 800 O O . MET A 1 100 ? 8.909 -3.755 -16.945 1.00 96.81 100 MET A O 1
ATOM 804 N N . VAL A 1 101 ? 10.438 -2.516 -18.041 1.00 97.69 101 VAL A N 1
ATOM 805 C CA . VAL A 1 101 ? 10.888 -3.546 -18.978 1.00 97.69 101 VAL A CA 1
ATOM 806 C C . VAL A 1 101 ? 12.300 -3.988 -18.600 1.00 97.69 101 VAL A C 1
ATOM 808 O O . VAL A 1 101 ? 13.149 -3.170 -18.250 1.00 97.69 101 VAL A O 1
ATOM 811 N N . ARG A 1 102 ? 12.578 -5.291 -18.622 1.00 96.31 102 ARG A N 1
ATOM 812 C CA . ARG A 1 102 ? 13.943 -5.820 -18.484 1.00 96.31 102 ARG A CA 1
ATOM 813 C C . ARG A 1 102 ? 14.673 -5.750 -19.824 1.00 96.31 102 ARG A C 1
ATOM 815 O O . ARG A 1 102 ? 14.029 -5.963 -20.844 1.00 96.31 102 ARG A O 1
ATOM 822 N N . PRO A 1 103 ? 15.999 -5.536 -19.853 1.00 96.50 103 PRO A N 1
ATOM 823 C CA . PRO A 1 103 ? 16.741 -5.459 -21.111 1.00 96.50 103 PRO A CA 1
ATOM 824 C C . PRO A 1 103 ? 16.505 -6.664 -22.030 1.00 96.50 103 PRO A C 1
ATOM 826 O O . PRO A 1 103 ? 16.170 -6.475 -23.190 1.00 96.50 103 PRO A O 1
ATOM 829 N N . SER A 1 104 ? 16.523 -7.888 -21.494 1.00 94.94 104 SER A N 1
ATOM 830 C CA . SER A 1 104 ? 16.253 -9.120 -22.258 1.00 94.94 104 SER A CA 1
ATOM 831 C C . SER A 1 104 ? 14.805 -9.281 -22.749 1.00 94.94 104 SER A C 1
ATOM 833 O O . SER A 1 104 ? 14.521 -10.134 -23.589 1.00 94.94 104 SER A O 1
ATOM 835 N N . GLN A 1 105 ? 13.867 -8.489 -22.219 1.00 96.69 105 GLN A N 1
ATOM 836 C CA . GLN A 1 105 ? 12.493 -8.431 -22.724 1.00 96.69 105 GLN A CA 1
ATOM 837 C C . GLN A 1 105 ? 12.364 -7.500 -23.937 1.00 96.69 105 GLN A C 1
ATOM 839 O O . GLN A 1 105 ? 11.378 -7.618 -24.653 1.00 96.69 105 GLN A O 1
ATOM 844 N N . TYR A 1 106 ? 13.314 -6.584 -24.155 1.00 97.12 106 TYR A N 1
ATOM 845 C CA . TYR A 1 106 ? 13.272 -5.598 -25.240 1.00 97.12 106 TYR A CA 1
ATOM 846 C C . TYR A 1 106 ? 14.306 -5.873 -26.333 1.00 97.12 106 TYR A C 1
ATOM 848 O O . TYR A 1 106 ? 13.981 -5.766 -27.510 1.00 97.12 106 TYR A O 1
ATOM 856 N N . PHE A 1 107 ? 15.529 -6.245 -25.953 1.00 96.69 107 PHE A N 1
ATOM 857 C CA . PHE A 1 107 ? 16.626 -6.513 -26.876 1.00 96.69 107 PHE A CA 1
ATOM 858 C C . PHE A 1 107 ? 16.741 -8.001 -27.205 1.00 96.69 107 PHE A C 1
ATOM 860 O O . PHE A 1 107 ? 16.580 -8.857 -26.329 1.00 96.69 107 PHE A O 1
ATOM 867 N N . ASP A 1 108 ? 17.043 -8.299 -28.463 1.00 93.81 108 ASP A N 1
ATOM 868 C CA . ASP A 1 108 ? 17.451 -9.625 -28.910 1.00 93.81 108 ASP A CA 1
ATOM 869 C C . ASP A 1 108 ? 18.887 -9.924 -28.446 1.00 93.81 108 ASP A C 1
ATOM 871 O O . ASP A 1 108 ? 19.770 -9.067 -28.514 1.00 93.81 108 ASP A O 1
ATOM 875 N N . GLU A 1 109 ? 19.126 -11.133 -27.932 1.00 89.44 109 GLU A N 1
ATOM 876 C CA . GLU A 1 109 ? 20.428 -11.514 -27.364 1.00 89.44 109 GLU A CA 1
ATOM 877 C C . GLU A 1 109 ? 21.528 -11.681 -28.422 1.00 89.44 109 GLU A C 1
ATOM 879 O O . GLU A 1 109 ? 22.705 -11.519 -28.097 1.00 89.44 109 GLU A O 1
ATOM 884 N N . GLU A 1 110 ? 21.171 -12.011 -29.666 1.00 88.56 110 GLU A N 1
ATOM 885 C CA . GLU A 1 110 ? 22.127 -12.250 -30.747 1.00 88.56 110 GLU A CA 1
ATOM 886 C C . GLU A 1 110 ? 22.460 -10.962 -31.499 1.00 88.56 110 GLU A C 1
ATOM 888 O O . GLU A 1 110 ? 23.625 -10.722 -31.829 1.00 88.56 110 GLU A O 1
ATOM 893 N N . THR A 1 111 ? 21.448 -10.136 -31.779 1.00 88.94 111 THR A N 1
ATOM 894 C CA . THR A 1 111 ? 21.616 -8.924 -32.595 1.00 88.94 111 THR A CA 1
ATOM 895 C C . THR A 1 111 ? 21.810 -7.656 -31.767 1.00 88.94 111 THR A C 1
ATOM 897 O O . THR A 1 111 ? 22.414 -6.702 -32.257 1.00 88.94 111 THR A O 1
ATOM 900 N N . GLY A 1 112 ? 21.317 -7.623 -30.524 1.00 86.56 112 GLY A N 1
ATOM 901 C CA . GLY A 1 112 ? 21.242 -6.406 -29.709 1.00 86.56 112 GLY A CA 1
ATOM 902 C C . GLY A 1 112 ? 20.200 -5.392 -30.202 1.00 86.56 112 GLY A C 1
ATOM 903 O O . GLY A 1 112 ? 20.124 -4.285 -29.668 1.00 86.56 112 GLY A O 1
ATOM 904 N N . GLU A 1 113 ? 19.406 -5.744 -31.216 1.00 90.81 113 GLU A N 1
ATOM 905 C CA . GLU A 1 113 ? 18.325 -4.911 -31.746 1.00 90.81 113 GLU A CA 1
ATOM 906 C C . GLU A 1 113 ? 17.025 -5.113 -30.954 1.00 90.81 113 GLU A C 1
ATOM 908 O O . GLU A 1 113 ? 16.921 -5.998 -30.106 1.00 90.81 113 GLU A O 1
ATOM 913 N N . GLU A 1 114 ? 16.025 -4.265 -31.204 1.00 93.62 114 GLU A N 1
ATOM 914 C CA . GLU A 1 114 ? 14.688 -4.456 -30.636 1.00 93.62 114 GLU A CA 1
ATOM 915 C C . GLU A 1 114 ? 14.072 -5.761 -31.149 1.00 93.62 114 GLU A C 1
ATOM 917 O O . GLU A 1 114 ? 14.143 -6.073 -32.339 1.00 93.62 114 GLU A O 1
ATOM 922 N N . ARG A 1 115 ? 13.447 -6.519 -30.250 1.00 94.88 115 ARG A N 1
ATOM 923 C CA . ARG A 1 115 ? 12.789 -7.774 -30.607 1.00 94.88 115 ARG A CA 1
ATOM 924 C C . ARG A 1 115 ? 11.551 -7.525 -31.465 1.00 94.88 115 ARG A C 1
ATOM 926 O O . ARG A 1 115 ? 10.695 -6.719 -31.113 1.00 94.88 115 ARG A O 1
ATOM 933 N N . GLU A 1 116 ? 11.384 -8.319 -32.521 1.00 93.00 116 GLU A N 1
ATOM 934 C CA . GLU A 1 116 ? 10.199 -8.253 -33.393 1.00 93.00 116 GLU A CA 1
ATOM 935 C C . GLU A 1 116 ? 8.881 -8.567 -32.660 1.00 93.00 116 GLU A C 1
ATOM 937 O O . GLU A 1 116 ? 7.813 -8.125 -33.081 1.00 93.00 116 GLU A O 1
ATOM 942 N N . ASP A 1 117 ? 8.941 -9.339 -31.569 1.00 93.81 117 ASP A N 1
ATOM 943 C CA . ASP A 1 117 ? 7.786 -9.711 -30.746 1.00 93.81 117 ASP A CA 1
ATOM 944 C C . ASP A 1 117 ? 7.502 -8.727 -29.597 1.00 93.81 117 ASP A C 1
ATOM 946 O O . ASP A 1 117 ? 6.608 -8.981 -28.779 1.00 93.81 117 ASP A O 1
ATOM 950 N N . PHE A 1 118 ? 8.230 -7.604 -29.521 1.00 96.12 118 PHE A N 1
ATOM 951 C CA . PHE A 1 118 ? 8.015 -6.610 -28.478 1.00 96.12 118 PHE A CA 1
ATOM 952 C C . PHE A 1 118 ? 6.621 -5.958 -28.610 1.00 96.12 118 PHE A C 1
ATOM 954 O O . PHE A 1 118 ? 6.187 -5.622 -29.716 1.00 96.12 118 PHE A O 1
ATOM 961 N N . PRO A 1 119 ? 5.859 -5.784 -27.510 1.00 95.19 119 PRO A N 1
ATOM 962 C CA . PRO A 1 119 ? 4.493 -5.277 -27.607 1.00 95.19 119 PRO A CA 1
ATOM 963 C C . PRO A 1 119 ? 4.434 -3.830 -28.118 1.00 95.19 119 PRO A C 1
ATOM 965 O O . PRO A 1 119 ? 4.897 -2.915 -27.446 1.00 95.19 119 PRO A O 1
ATOM 968 N N . GLY A 1 120 ? 3.773 -3.602 -29.258 1.00 94.00 120 GLY A N 1
ATOM 969 C CA . GLY A 1 120 ? 3.681 -2.272 -29.886 1.00 94.00 120 GLY A CA 1
ATOM 970 C C . GLY A 1 120 ? 2.852 -1.218 -29.131 1.00 94.00 120 GLY A C 1
ATOM 971 O O . GLY A 1 120 ? 2.765 -0.079 -29.576 1.00 94.00 120 GLY A O 1
ATOM 972 N N . ASP A 1 121 ? 2.212 -1.579 -28.015 1.00 95.44 121 ASP A N 1
ATOM 973 C CA . ASP A 1 121 ? 1.554 -0.653 -27.081 1.00 95.44 121 ASP A CA 1
ATOM 974 C C . ASP A 1 121 ? 2.474 -0.206 -25.925 1.00 95.44 121 ASP A C 1
ATOM 976 O O . ASP A 1 121 ? 2.054 0.563 -25.055 1.00 95.44 121 ASP A O 1
ATOM 980 N N . VAL A 1 122 ? 3.720 -0.687 -25.898 1.00 96.94 122 VAL A N 1
ATOM 981 C CA . VAL A 1 122 ? 4.741 -0.360 -24.900 1.00 96.94 122 VAL A CA 1
ATOM 982 C C . VAL A 1 122 ? 5.830 0.468 -25.580 1.00 96.94 122 VAL A C 1
ATOM 984 O O . VAL A 1 122 ? 6.599 -0.042 -26.382 1.00 96.94 122 VAL A O 1
ATOM 987 N N . ASN A 1 123 ? 5.906 1.753 -25.240 1.00 95.06 123 ASN A N 1
ATOM 988 C CA . ASN A 1 123 ? 6.824 2.721 -25.832 1.00 95.06 123 ASN A CA 1
ATOM 989 C C . ASN A 1 123 ? 7.862 3.152 -24.789 1.00 95.06 123 ASN A C 1
ATOM 991 O O . ASN A 1 123 ? 7.537 3.841 -23.814 1.00 95.06 123 ASN A O 1
ATOM 995 N N . ILE A 1 124 ? 9.113 2.736 -24.993 1.00 96.19 124 ILE A N 1
ATOM 996 C CA . ILE A 1 124 ? 10.243 3.134 -24.146 1.00 96.19 124 ILE A CA 1
ATOM 997 C C . ILE A 1 124 ? 10.443 4.657 -24.245 1.00 96.19 124 ILE A C 1
ATOM 999 O O . ILE A 1 124 ? 10.478 5.197 -25.346 1.00 96.19 124 ILE A O 1
ATOM 1003 N N . GLY A 1 125 ? 10.548 5.339 -23.102 1.00 92.81 125 GLY A N 1
ATOM 1004 C CA . GLY A 1 125 ? 10.679 6.801 -23.005 1.00 92.81 125 GLY A CA 1
ATOM 1005 C C . GLY A 1 125 ? 9.356 7.557 -22.822 1.00 92.81 125 GLY A C 1
ATOM 1006 O O . GLY A 1 125 ? 9.376 8.712 -22.404 1.00 92.81 125 GLY A O 1
ATOM 1007 N N . ASP A 1 126 ? 8.213 6.904 -23.068 1.00 91.25 126 ASP A N 1
ATOM 1008 C CA . ASP A 1 126 ? 6.869 7.492 -22.940 1.00 91.25 126 ASP A CA 1
ATOM 1009 C C . ASP A 1 126 ? 6.062 6.816 -21.817 1.00 91.25 126 ASP A C 1
ATOM 1011 O O . ASP A 1 126 ? 5.960 7.323 -20.696 1.00 91.25 126 ASP A O 1
ATOM 1015 N N . ASN A 1 127 ? 5.527 5.617 -22.073 1.00 93.12 127 ASN A N 1
ATOM 1016 C CA . ASN A 1 127 ? 4.747 4.867 -21.084 1.00 93.12 127 ASN A CA 1
ATOM 1017 C C . ASN A 1 127 ? 5.556 3.757 -20.390 1.00 93.12 127 ASN A C 1
ATOM 1019 O O . ASN A 1 127 ? 5.057 3.126 -19.450 1.00 93.12 127 ASN A O 1
ATOM 1023 N N . ALA A 1 128 ? 6.805 3.545 -20.810 1.00 96.81 128 ALA A N 1
ATOM 1024 C CA . ALA A 1 128 ? 7.680 2.494 -20.321 1.00 96.81 128 ALA A CA 1
ATOM 1025 C C . ALA A 1 128 ? 9.143 2.940 -20.209 1.00 96.81 128 ALA A C 1
ATOM 1027 O O . ALA A 1 128 ? 9.577 3.874 -20.876 1.00 96.81 128 ALA A O 1
ATOM 1028 N N . PHE A 1 129 ? 9.921 2.232 -19.392 1.00 97.56 129 PHE A N 1
ATOM 1029 C CA . PHE A 1 129 ? 11.370 2.403 -19.296 1.00 97.56 129 PHE A CA 1
ATOM 1030 C C . PHE A 1 129 ? 12.073 1.054 -19.134 1.00 97.56 129 PHE A C 1
ATOM 1032 O O . PHE A 1 129 ? 11.514 0.103 -18.574 1.00 97.56 129 PHE A O 1
ATOM 1039 N N . ILE A 1 130 ? 13.333 0.981 -19.561 1.00 97.50 130 ILE A N 1
ATOM 1040 C CA . ILE A 1 130 ? 14.186 -0.189 -19.349 1.00 97.50 130 ILE A CA 1
ATOM 1041 C C . ILE A 1 130 ? 14.881 -0.106 -17.993 1.00 97.50 130 ILE A C 1
ATOM 1043 O O . ILE A 1 130 ? 15.498 0.902 -17.651 1.00 97.50 130 ILE A O 1
ATOM 1047 N N . PHE A 1 131 ? 14.814 -1.182 -17.210 1.00 95.88 131 PHE A N 1
ATOM 1048 C CA . PHE A 1 131 ? 15.479 -1.281 -15.917 1.00 95.88 131 PHE A CA 1
ATOM 1049 C C . PHE A 1 131 ? 16.649 -2.266 -15.915 1.00 95.88 131 PHE A C 1
ATOM 1051 O O . PHE A 1 131 ? 16.467 -3.482 -15.816 1.00 95.88 131 PHE A O 1
ATOM 1058 N N . TYR A 1 132 ? 17.859 -1.712 -15.891 1.00 93.81 132 TYR A N 1
ATOM 1059 C CA . TYR A 1 132 ? 19.108 -2.440 -15.689 1.00 93.81 132 TYR A CA 1
ATOM 1060 C C . TYR A 1 132 ? 19.384 -2.618 -14.195 1.00 93.81 132 TYR A C 1
ATOM 1062 O O . TYR A 1 132 ? 19.734 -1.668 -13.491 1.00 93.81 132 TYR A O 1
ATOM 1070 N N . SER A 1 133 ? 19.244 -3.842 -13.694 1.00 88.94 133 SER A N 1
ATOM 1071 C CA . SER A 1 133 ? 19.459 -4.175 -12.280 1.00 88.94 133 SER A CA 1
ATOM 1072 C C . SER A 1 133 ? 20.825 -4.781 -11.972 1.00 88.94 133 SER A C 1
ATOM 1074 O O . SER A 1 133 ? 21.231 -4.827 -10.810 1.00 88.94 133 SER A O 1
ATOM 1076 N N . THR A 1 134 ? 21.542 -5.256 -12.989 1.00 87.94 134 THR A N 1
ATOM 1077 C CA . THR A 1 134 ? 22.843 -5.917 -12.837 1.00 87.94 134 THR A CA 1
ATOM 1078 C C . THR A 1 134 ? 23.883 -5.351 -13.797 1.00 87.94 134 THR A C 1
ATOM 1080 O O . THR A 1 134 ? 23.554 -4.728 -14.805 1.00 87.94 134 THR A O 1
ATOM 1083 N N . ARG A 1 135 ? 25.166 -5.577 -13.482 1.00 87.38 135 ARG A N 1
ATOM 1084 C CA . ARG A 1 135 ? 26.271 -5.194 -14.373 1.00 87.38 135 ARG A CA 1
ATOM 1085 C C . ARG A 1 135 ? 26.268 -6.002 -15.669 1.00 87.38 135 ARG A C 1
ATOM 1087 O O . ARG A 1 135 ? 26.512 -5.433 -16.718 1.00 87.38 135 ARG A O 1
ATOM 1094 N N . GLN A 1 136 ? 25.895 -7.277 -15.597 1.00 89.25 136 GLN A N 1
ATOM 1095 C CA . GLN A 1 136 ? 25.748 -8.129 -16.773 1.00 89.25 136 GLN A CA 1
ATOM 1096 C C . GLN A 1 136 ? 24.697 -7.580 -17.745 1.00 89.25 136 GLN A C 1
ATOM 1098 O O . GLN A 1 136 ? 24.989 -7.446 -18.923 1.00 89.25 136 GLN A O 1
ATOM 1103 N N . GLU A 1 137 ? 23.510 -7.215 -17.250 1.00 91.50 137 GLU A N 1
ATOM 1104 C CA . GLU A 1 137 ? 22.464 -6.594 -18.076 1.00 91.50 137 GLU A CA 1
ATOM 1105 C C . GLU A 1 137 ? 22.959 -5.302 -18.746 1.00 91.50 137 GLU A C 1
ATOM 1107 O O . GLU A 1 137 ? 22.668 -5.067 -19.912 1.00 91.50 137 GLU A O 1
ATOM 1112 N N . TRP A 1 138 ? 23.704 -4.472 -18.008 1.00 91.31 138 TRP A N 1
ATOM 1113 C CA . TRP A 1 138 ? 24.246 -3.207 -18.510 1.00 91.31 138 TRP A CA 1
ATOM 1114 C C . TRP A 1 138 ? 25.308 -3.398 -19.599 1.00 91.31 138 TRP A C 1
ATOM 1116 O O . TRP A 1 138 ? 25.291 -2.687 -20.597 1.00 91.31 138 TRP A O 1
ATOM 1126 N N . ASP A 1 139 ? 26.228 -4.344 -19.403 1.00 90.00 139 ASP A N 1
ATOM 1127 C CA . ASP A 1 139 ? 27.325 -4.591 -20.341 1.00 90.00 139 ASP A CA 1
ATOM 1128 C C . ASP A 1 139 ? 26.845 -5.345 -21.596 1.00 90.00 139 ASP A C 1
ATOM 1130 O O . ASP A 1 139 ? 27.369 -5.122 -22.683 1.00 90.00 139 ASP A O 1
ATOM 1134 N N . MET A 1 140 ? 25.852 -6.229 -21.452 1.00 91.69 140 MET A N 1
ATOM 1135 C CA . MET A 1 140 ? 25.296 -7.031 -22.549 1.00 91.69 140 MET A CA 1
ATOM 1136 C C . MET A 1 140 ? 24.319 -6.241 -23.424 1.00 91.69 140 MET A C 1
ATOM 1138 O O . MET A 1 140 ? 24.266 -6.465 -24.627 1.00 91.69 140 MET A O 1
ATOM 1142 N N . PHE A 1 141 ? 23.571 -5.308 -22.832 1.00 93.69 141 PHE A N 1
ATOM 1143 C CA . PHE A 1 141 ? 22.543 -4.531 -23.524 1.00 93.69 141 PHE A CA 1
ATOM 1144 C C . PHE A 1 141 ? 22.701 -3.028 -23.261 1.00 93.69 141 PHE A C 1
ATOM 1146 O O . PHE A 1 141 ? 21.809 -2.418 -22.664 1.00 93.69 141 PHE A O 1
ATOM 1153 N N . PRO A 1 142 ? 23.828 -2.402 -23.637 1.00 91.75 142 PRO A N 1
ATOM 1154 C CA . PRO A 1 142 ? 24.041 -0.989 -23.343 1.00 91.75 142 PRO A CA 1
ATOM 1155 C C . PRO A 1 142 ? 22.878 -0.129 -23.883 1.00 91.75 142 PRO A C 1
ATOM 1157 O O . PRO A 1 142 ? 22.364 -0.423 -24.965 1.00 91.75 142 PRO A O 1
ATOM 1160 N N . PRO A 1 143 ? 22.438 0.918 -23.152 1.00 93.19 143 PRO A N 1
ATOM 1161 C CA . PRO A 1 143 ? 21.449 1.863 -23.671 1.00 93.19 143 PRO A CA 1
ATOM 1162 C C . PRO A 1 143 ? 21.872 2.422 -25.033 1.00 93.19 143 PRO A C 1
ATOM 1164 O O . PRO A 1 143 ? 23.069 2.604 -25.269 1.00 93.19 143 PRO A O 1
ATOM 1167 N N . LYS A 1 144 ? 20.901 2.731 -25.901 1.00 92.88 144 LYS A N 1
ATOM 1168 C CA . LYS A 1 144 ? 21.178 3.375 -27.195 1.00 92.88 144 LYS A CA 1
ATOM 1169 C C . LYS A 1 144 ? 21.805 4.761 -26.976 1.00 92.88 144 LYS A C 1
ATOM 1171 O O . LYS A 1 144 ? 21.568 5.397 -25.950 1.00 92.88 144 LYS A O 1
ATOM 1176 N N . ASP A 1 145 ? 22.607 5.227 -27.932 1.00 91.00 145 ASP A N 1
ATOM 1177 C CA . ASP A 1 145 ? 23.380 6.476 -27.802 1.00 91.00 145 ASP A CA 1
ATOM 1178 C C . ASP A 1 145 ? 22.503 7.727 -27.609 1.00 91.00 145 ASP A C 1
ATOM 1180 O O . ASP A 1 145 ? 22.944 8.711 -27.016 1.00 91.00 145 ASP A O 1
ATOM 1184 N N . ASP A 1 146 ? 21.269 7.691 -28.108 1.00 93.75 146 ASP A N 1
ATOM 1185 C CA . ASP A 1 146 ? 20.269 8.754 -28.018 1.00 93.75 146 ASP A CA 1
ATOM 1186 C C . ASP A 1 146 ? 19.361 8.649 -26.783 1.00 93.75 146 ASP A C 1
ATOM 1188 O O . ASP A 1 146 ? 18.520 9.519 -26.576 1.00 93.75 146 ASP A O 1
ATOM 1192 N N . TRP A 1 147 ? 19.526 7.617 -25.949 1.00 95.50 147 TRP A N 1
ATOM 1193 C CA . TRP A 1 147 ? 18.699 7.413 -24.761 1.00 95.50 147 TRP A CA 1
ATOM 1194 C C . TRP A 1 147 ? 19.162 8.241 -23.563 1.00 95.50 147 TRP A C 1
ATOM 1196 O O . TRP A 1 147 ? 20.338 8.250 -23.178 1.00 95.50 147 TRP A O 1
ATOM 1206 N N . GLU A 1 148 ? 18.198 8.842 -22.876 1.00 95.69 148 GLU A N 1
ATOM 1207 C CA . GLU A 1 148 ? 18.391 9.592 -21.647 1.00 95.69 148 GLU A CA 1
ATOM 1208 C C . GLU A 1 148 ? 17.973 8.777 -20.405 1.00 95.69 148 GLU A C 1
ATOM 1210 O O . GLU A 1 148 ? 17.005 8.011 -20.419 1.00 95.69 148 GLU A O 1
ATOM 1215 N N . PRO A 1 149 ? 18.685 8.924 -19.271 1.00 95.50 149 PRO A N 1
ATOM 1216 C CA . PRO A 1 149 ? 18.226 8.365 -18.007 1.00 95.50 149 PRO A CA 1
ATOM 1217 C C . PRO A 1 149 ? 16.902 8.992 -17.568 1.00 95.50 149 PRO A C 1
ATOM 1219 O O . PRO A 1 149 ? 16.730 10.206 -17.681 1.00 95.50 149 PRO A O 1
ATOM 1222 N N . CYS A 1 150 ? 16.021 8.200 -16.952 1.00 94.69 150 CYS A N 1
ATOM 1223 C CA . CYS A 1 150 ? 14.733 8.721 -16.516 1.00 94.69 150 CYS A CA 1
ATOM 1224 C C . CYS A 1 150 ? 14.886 9.883 -15.517 1.00 94.69 150 CYS A C 1
ATOM 1226 O O . CYS A 1 150 ? 15.604 9.767 -14.520 1.00 94.69 150 CYS A O 1
ATOM 1228 N N . LYS A 1 151 ? 14.147 10.970 -15.715 1.00 92.38 151 LYS A N 1
ATOM 1229 C CA . LYS A 1 151 ? 14.115 12.162 -14.857 1.00 92.38 151 LYS A CA 1
ATOM 1230 C C . LYS A 1 151 ? 12.672 12.546 -14.525 1.00 92.38 151 LYS A C 1
ATOM 1232 O O . LYS A 1 151 ? 11.721 11.987 -15.069 1.00 92.38 151 LYS A O 1
ATOM 1237 N N . TYR A 1 152 ? 12.510 13.462 -13.576 1.00 90.00 152 TYR A N 1
ATOM 1238 C CA . TYR A 1 152 ? 11.209 14.059 -13.276 1.00 90.00 152 TYR A CA 1
ATOM 1239 C C . TYR A 1 152 ? 11.099 15.398 -13.997 1.00 90.00 152 TYR A C 1
ATOM 1241 O O . TYR A 1 152 ? 12.020 16.204 -13.881 1.00 90.00 152 TYR A O 1
ATOM 1249 N N . VAL A 1 153 ? 9.976 15.681 -14.651 1.00 88.81 153 VAL A N 1
ATOM 1250 C CA . VAL A 1 153 ? 9.729 16.962 -15.339 1.00 88.81 153 VAL A CA 1
ATOM 1251 C C . VAL A 1 153 ? 8.355 17.536 -14.998 1.00 88.81 153 VAL A C 1
ATOM 1253 O O . VAL A 1 153 ? 7.494 16.813 -14.508 1.00 88.81 153 VAL A O 1
ATOM 1256 N N . ASP A 1 154 ? 8.124 18.835 -15.193 1.00 88.50 154 ASP A N 1
ATOM 1257 C CA . ASP A 1 154 ? 6.755 19.379 -15.238 1.00 88.50 154 ASP A CA 1
ATOM 1258 C C . ASP A 1 154 ? 6.131 19.276 -16.635 1.00 88.50 154 ASP A C 1
ATOM 1260 O O . ASP A 1 154 ? 6.723 18.734 -17.563 1.00 88.50 154 ASP A O 1
ATOM 1264 N N . SER A 1 155 ? 4.910 19.795 -16.774 1.00 85.75 155 SER A N 1
ATOM 1265 C CA . SER A 1 155 ? 4.171 19.865 -18.038 1.00 85.75 155 SER A CA 1
ATOM 1266 C C . SER A 1 155 ? 4.869 20.677 -19.135 1.00 85.75 155 SER A C 1
ATOM 1268 O O . SER A 1 155 ? 4.482 20.565 -20.294 1.00 85.75 155 SER A O 1
ATOM 1270 N N . GLU A 1 156 ? 5.876 21.483 -18.794 1.00 86.81 156 GLU A N 1
ATOM 1271 C CA . GLU A 1 156 ? 6.678 22.265 -19.740 1.00 86.81 156 GLU A CA 1
ATOM 1272 C C . GLU A 1 156 ? 8.026 21.587 -20.061 1.00 86.81 156 GLU A C 1
ATOM 1274 O O . GLU A 1 156 ? 8.820 22.137 -20.820 1.00 86.81 156 GLU A O 1
ATOM 1279 N N . GLY A 1 157 ? 8.297 20.403 -19.495 1.00 85.00 157 GLY A N 1
ATOM 1280 C CA . GLY A 1 157 ? 9.551 19.670 -19.686 1.00 85.00 157 GLY A CA 1
ATOM 1281 C C . GLY A 1 157 ? 10.702 20.147 -18.793 1.00 85.00 157 GLY A C 1
ATOM 1282 O O . GLY A 1 157 ? 11.844 19.732 -18.979 1.00 85.00 157 GLY A O 1
ATOM 1283 N N . ASN A 1 158 ? 10.447 21.012 -17.803 1.00 88.00 158 ASN A N 1
ATOM 1284 C CA . ASN A 1 158 ? 11.502 21.469 -16.901 1.00 88.00 158 ASN A CA 1
ATOM 1285 C C . ASN A 1 158 ? 11.775 20.432 -15.808 1.00 88.00 158 ASN A C 1
ATOM 1287 O O . ASN A 1 158 ? 10.860 20.011 -15.093 1.00 88.00 158 ASN A O 1
ATOM 1291 N N . GLU A 1 159 ? 13.049 20.094 -15.603 1.00 88.81 159 GLU A N 1
ATOM 1292 C CA . GLU A 1 159 ? 13.463 19.105 -14.606 1.00 88.81 159 GLU A CA 1
ATOM 1293 C C . GLU A 1 159 ? 13.044 19.487 -13.172 1.00 88.81 159 GLU A C 1
ATOM 1295 O O . GLU A 1 159 ? 13.200 20.623 -12.704 1.00 88.81 159 GLU A O 1
ATOM 1300 N N . LYS A 1 160 ? 12.533 18.501 -12.430 1.00 86.81 160 LYS A N 1
ATOM 1301 C CA . LYS A 1 160 ? 12.122 18.608 -11.030 1.00 86.81 160 LYS A CA 1
ATOM 1302 C C . LYS A 1 160 ? 13.005 17.760 -10.131 1.00 86.81 160 LYS A C 1
ATOM 1304 O O . LYS A 1 160 ? 13.362 16.630 -10.421 1.00 86.81 160 LYS A O 1
ATOM 1309 N N . ARG A 1 161 ? 13.243 18.275 -8.925 1.00 80.31 161 ARG A N 1
ATOM 1310 C CA . ARG A 1 161 ? 14.001 17.568 -7.877 1.00 80.31 161 ARG A CA 1
ATOM 1311 C C . ARG A 1 161 ? 13.166 16.568 -7.069 1.00 80.31 161 ARG A C 1
ATOM 1313 O O . ARG A 1 161 ? 13.704 15.881 -6.205 1.00 80.31 161 ARG A O 1
ATOM 1320 N N . SER A 1 162 ? 11.843 16.544 -7.251 1.00 76.00 162 SER A N 1
ATOM 1321 C CA . SER A 1 162 ? 10.940 15.667 -6.496 1.00 76.00 162 SER A CA 1
ATOM 1322 C C . SER A 1 162 ? 9.589 15.496 -7.185 1.00 76.00 162 SER A C 1
ATOM 1324 O O . SER A 1 162 ? 9.098 16.454 -7.774 1.00 76.00 162 SER A O 1
ATOM 1326 N N . MET A 1 163 ? 8.934 14.355 -6.955 1.00 73.00 163 MET A N 1
ATOM 1327 C CA . MET A 1 163 ? 7.551 14.040 -7.360 1.00 73.00 163 MET A CA 1
ATOM 1328 C C . MET A 1 163 ? 6.474 14.790 -6.548 1.00 73.00 163 MET A C 1
ATOM 1330 O O . MET A 1 163 ? 5.549 14.189 -6.006 1.00 73.00 163 MET A O 1
ATOM 1334 N N . ARG A 1 164 ? 6.613 16.107 -6.365 1.00 69.88 164 ARG A N 1
ATOM 1335 C CA . ARG A 1 164 ? 5.606 16.934 -5.679 1.00 69.88 164 ARG A CA 1
ATOM 1336 C C . ARG A 1 164 ? 4.895 17.828 -6.688 1.00 69.88 164 ARG A C 1
ATOM 1338 O O . ARG A 1 164 ? 5.541 18.679 -7.287 1.00 69.88 164 ARG A O 1
ATOM 1345 N N . GLY A 1 165 ? 3.572 17.700 -6.770 1.00 70.06 165 GLY A N 1
ATOM 1346 C CA . GLY A 1 165 ? 2.740 18.447 -7.718 1.00 70.06 165 GLY A CA 1
ATOM 1347 C C . GLY A 1 165 ? 2.537 17.681 -9.024 1.00 70.06 165 GLY A C 1
ATOM 1348 O O . GLY A 1 165 ? 2.711 16.465 -9.051 1.00 70.06 165 GLY A O 1
ATOM 1349 N N . GLU A 1 166 ? 2.163 18.391 -10.085 1.00 75.88 166 GLU A N 1
ATOM 1350 C CA . GLU A 1 166 ? 2.065 17.832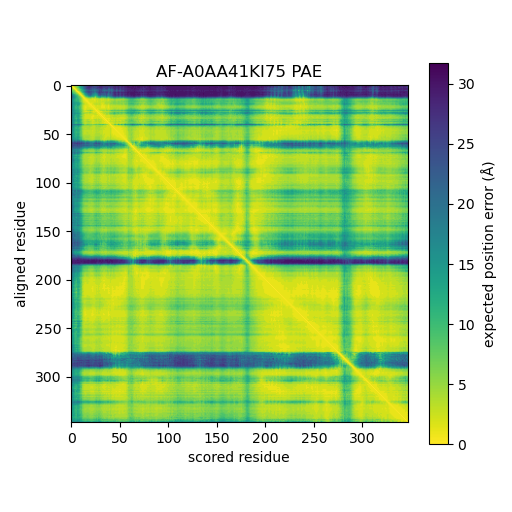 -11.437 1.00 75.88 166 GLU A CA 1
ATOM 1351 C C . GLU A 1 166 ? 3.476 17.575 -11.975 1.00 75.88 166 GLU A C 1
ATOM 1353 O O . GLU A 1 166 ? 4.188 18.500 -12.369 1.00 75.88 166 GLU A O 1
ATOM 1358 N N . VAL A 1 167 ? 3.901 16.316 -11.895 1.00 81.88 167 VAL A N 1
ATOM 1359 C CA . VAL A 1 167 ? 5.230 15.857 -12.292 1.00 81.88 167 VAL A CA 1
ATOM 1360 C C . VAL A 1 167 ? 5.076 14.632 -13.185 1.00 81.88 167 VAL A C 1
ATOM 1362 O O . VAL A 1 167 ? 4.299 13.723 -12.885 1.00 81.88 167 VAL A O 1
ATOM 1365 N N . TYR A 1 168 ? 5.830 14.623 -14.274 1.00 82.06 168 TYR A N 1
ATOM 1366 C CA . TYR A 1 168 ? 5.870 13.585 -15.287 1.00 82.06 168 TYR A CA 1
ATOM 1367 C C . TYR A 1 168 ? 7.239 12.913 -15.297 1.00 82.06 168 TYR A C 1
ATOM 1369 O O . TYR A 1 168 ? 8.207 13.386 -14.697 1.00 82.06 168 TYR A O 1
ATOM 1377 N N . HIS A 1 169 ? 7.273 11.776 -15.968 1.00 84.25 169 HIS A N 1
ATOM 1378 C CA . HIS A 1 169 ? 8.439 10.935 -16.132 1.00 84.25 169 HIS A CA 1
ATOM 1379 C C . HIS A 1 169 ? 8.878 11.039 -17.585 1.00 84.25 169 HIS A C 1
ATOM 1381 O O . HIS A 1 169 ? 8.034 10.957 -18.471 1.00 84.25 169 HIS A O 1
ATOM 1387 N N . GLU A 1 170 ? 10.167 11.247 -17.808 1.00 88.06 170 GLU A N 1
ATOM 1388 C CA . GLU A 1 170 ? 10.764 11.348 -19.140 1.00 88.06 170 GLU A CA 1
ATOM 1389 C C . GLU A 1 170 ? 12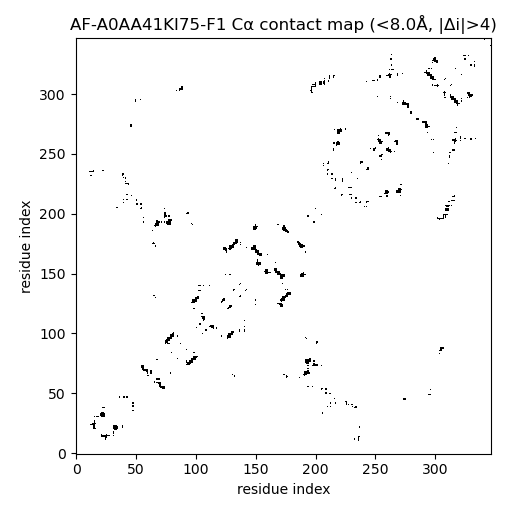.086 10.587 -19.136 1.00 88.06 170 GLU A C 1
ATOM 1391 O O . GLU A 1 170 ? 12.789 10.621 -18.124 1.00 88.06 170 GLU A O 1
ATOM 1396 N N . GLY A 1 171 ? 12.424 9.930 -20.244 1.00 93.44 171 GLY A N 1
ATOM 1397 C CA . GLY A 1 171 ? 13.665 9.182 -20.437 1.00 93.44 171 GLY A CA 1
ATOM 1398 C C . GLY A 1 171 ? 13.452 7.670 -20.477 1.00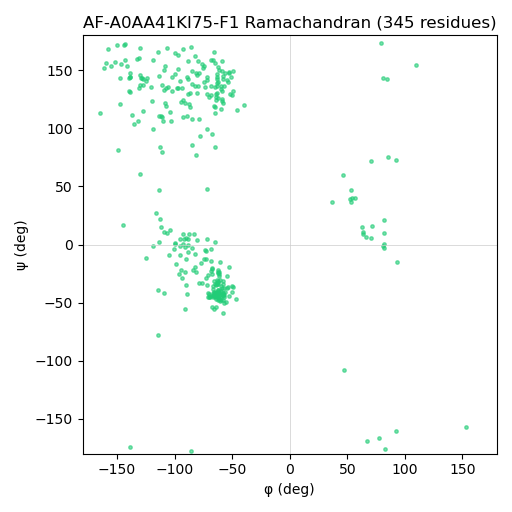 93.44 171 GLY A C 1
ATOM 1399 O 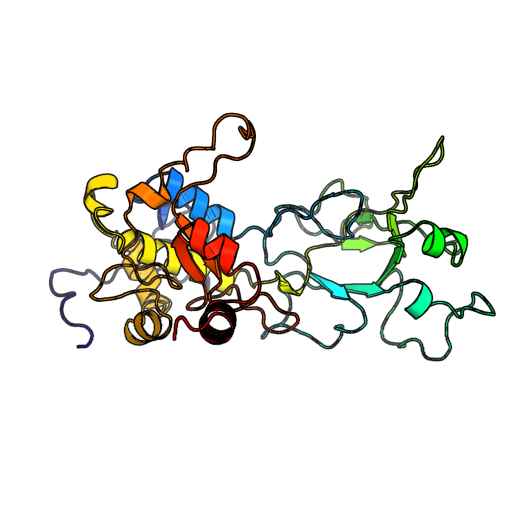O . GLY A 1 171 ? 12.497 7.124 -19.922 1.00 93.44 171 GLY A O 1
ATOM 1400 N N . GLU A 1 172 ? 14.367 6.982 -21.142 1.00 96.94 172 GLU A N 1
ATOM 1401 C CA . GLU A 1 172 ? 14.193 5.621 -21.640 1.00 96.94 172 GLU A CA 1
ATOM 1402 C C . GLU A 1 172 ? 14.643 4.555 -20.645 1.00 96.94 172 GLU A C 1
ATOM 1404 O O . GLU A 1 172 ? 14.188 3.410 -20.719 1.00 96.94 172 GLU A O 1
ATOM 1409 N N . TYR A 1 173 ? 15.539 4.888 -19.710 1.00 96.62 173 TYR A N 1
ATOM 1410 C CA . TYR A 1 173 ? 16.113 3.873 -18.833 1.00 96.62 173 TYR A CA 1
ATOM 1411 C C . TYR A 1 173 ? 16.454 4.314 -17.412 1.00 96.62 173 TYR A C 1
ATOM 1413 O O . TYR A 1 173 ? 16.794 5.455 -17.099 1.00 96.62 173 TYR A O 1
ATOM 1421 N N . ILE A 1 174 ? 16.471 3.310 -16.542 1.00 94.69 174 ILE A N 1
ATOM 1422 C CA . ILE A 1 174 ? 17.061 3.343 -15.213 1.00 94.69 174 ILE A CA 1
ATOM 1423 C C . ILE A 1 174 ? 18.129 2.256 -15.146 1.00 94.69 174 ILE A C 1
ATOM 1425 O O . ILE A 1 174 ? 17.864 1.103 -15.474 1.00 94.69 174 ILE A O 1
ATOM 1429 N N . ALA A 1 175 ? 19.293 2.568 -14.589 1.00 92.38 175 ALA A N 1
ATOM 1430 C CA . ALA A 1 175 ? 20.321 1.587 -14.270 1.00 92.38 175 ALA A CA 1
ATOM 1431 C C . ALA A 1 175 ? 20.744 1.637 -12.805 1.00 92.38 175 ALA A C 1
ATOM 1433 O O . ALA A 1 175 ? 20.879 2.711 -12.237 1.00 92.38 175 ALA A O 1
ATOM 1434 N N . ARG A 1 176 ? 20.981 0.486 -12.176 1.00 83.19 176 ARG A N 1
ATOM 1435 C CA . ARG A 1 176 ? 21.516 0.344 -10.811 1.00 83.19 176 ARG A CA 1
ATOM 1436 C C . ARG A 1 176 ? 22.338 -0.949 -10.735 1.00 83.19 176 ARG A C 1
ATOM 1438 O O . ARG A 1 176 ? 21.825 -1.965 -10.288 1.00 83.19 176 ARG A O 1
ATOM 1445 N N . ALA A 1 177 ? 23.592 -0.941 -11.183 1.00 73.06 177 ALA A N 1
ATOM 1446 C CA . ALA A 1 177 ? 24.337 -2.157 -11.536 1.00 73.06 177 ALA A CA 1
ATOM 1447 C C . ALA A 1 177 ? 25.618 -2.398 -10.693 1.00 73.06 177 ALA A C 1
ATOM 1449 O O . ALA A 1 177 ? 26.660 -1.819 -11.012 1.00 73.06 177 ALA A O 1
ATOM 1450 N N . PRO A 1 178 ? 25.602 -3.265 -9.646 1.00 64.62 178 PRO A N 1
ATOM 1451 C CA . PRO A 1 178 ? 26.841 -3.622 -8.936 1.00 64.62 178 PRO A CA 1
ATOM 1452 C C . PRO A 1 178 ? 27.122 -5.130 -8.723 1.00 64.62 178 PRO A C 1
ATOM 1454 O O . PRO A 1 178 ? 26.280 -5.864 -8.209 1.00 64.62 178 PRO A O 1
ATOM 1457 N N . ALA A 1 179 ? 28.385 -5.528 -8.932 1.00 58.78 179 ALA A N 1
ATOM 1458 C CA . ALA A 1 179 ? 29.119 -6.551 -8.165 1.00 58.78 179 ALA A CA 1
ATOM 1459 C C . ALA A 1 179 ? 30.618 -6.132 -8.142 1.00 58.78 179 ALA A C 1
ATOM 1461 O O . ALA A 1 179 ? 31.186 -5.884 -9.193 1.00 58.78 179 ALA A O 1
ATOM 1462 N N . THR A 1 180 ? 31.220 -5.917 -6.965 1.00 52.22 180 THR A N 1
ATOM 1463 C CA . THR A 1 180 ? 32.519 -5.219 -6.682 1.00 52.22 180 THR A CA 1
ATOM 1464 C C . THR A 1 180 ? 33.740 -5.665 -7.529 1.00 52.22 180 THR A C 1
ATOM 1466 O O . THR A 1 180 ? 33.811 -6.848 -7.835 1.00 52.22 180 THR A O 1
ATOM 1469 N N . VAL A 1 181 ? 34.768 -4.850 -7.881 1.00 49.25 181 VAL A N 1
ATOM 1470 C CA . VAL A 1 181 ? 35.588 -3.883 -7.089 1.00 49.25 181 VAL A CA 1
ATOM 1471 C C . VAL A 1 181 ? 36.298 -2.812 -7.969 1.00 49.25 181 VAL A C 1
ATOM 1473 O O . VAL A 1 181 ? 36.654 -3.102 -9.102 1.00 49.25 181 VAL A O 1
ATOM 1476 N N . ALA A 1 182 ? 36.617 -1.658 -7.353 1.00 49.62 182 ALA A N 1
ATOM 1477 C CA . ALA A 1 182 ? 37.620 -0.641 -7.739 1.00 49.62 182 ALA A CA 1
ATOM 1478 C C . ALA A 1 182 ? 37.331 0.238 -8.985 1.00 49.62 182 ALA A C 1
ATOM 1480 O O . ALA A 1 182 ? 38.020 0.157 -9.991 1.00 49.62 182 ALA A O 1
ATOM 1481 N N . GLU A 1 183 ? 36.366 1.152 -8.808 1.00 52.56 183 GLU A N 1
ATOM 1482 C CA . GLU A 1 183 ? 35.979 2.300 -9.666 1.00 52.56 183 GLU A CA 1
ATOM 1483 C C . GLU A 1 183 ? 35.073 2.019 -10.898 1.00 52.56 183 GLU A C 1
ATOM 1485 O O . GLU A 1 183 ? 35.143 0.967 -11.514 1.00 52.56 183 GLU A O 1
ATOM 1490 N N . GLU A 1 184 ? 34.162 2.981 -11.176 1.00 53.81 184 GLU A N 1
ATOM 1491 C CA . GLU A 1 184 ? 32.996 3.015 -12.113 1.00 53.81 184 GLU A CA 1
ATOM 1492 C C . GLU A 1 184 ? 31.624 2.449 -11.640 1.00 53.81 184 GLU A C 1
ATOM 1494 O O . GLU A 1 184 ? 31.147 1.396 -12.064 1.00 53.81 184 GLU A O 1
ATOM 1499 N N . LYS A 1 185 ? 30.917 3.205 -10.779 1.00 68.31 185 LYS A N 1
ATOM 1500 C CA . LYS A 1 185 ? 29.603 2.865 -10.182 1.00 68.31 185 LYS A CA 1
ATOM 1501 C C . LYS A 1 185 ? 28.426 3.343 -11.058 1.00 68.31 185 LYS A C 1
ATOM 1503 O O . LYS A 1 185 ? 28.169 4.543 -11.107 1.00 68.31 185 LYS A O 1
ATOM 1508 N N . VAL A 1 186 ? 27.662 2.442 -11.693 1.00 72.75 186 VAL A N 1
ATOM 1509 C CA . VAL A 1 186 ? 26.471 2.840 -12.480 1.00 72.75 186 VAL A CA 1
ATOM 1510 C C . VAL A 1 186 ? 25.195 2.795 -11.629 1.00 72.75 186 VAL A C 1
ATOM 1512 O O . VAL A 1 186 ? 24.689 1.729 -11.281 1.00 72.75 186 VAL A O 1
ATOM 1515 N N . VAL A 1 187 ? 24.668 3.985 -11.330 1.00 78.81 187 VAL A N 1
ATOM 1516 C CA . VAL A 1 187 ? 23.294 4.259 -10.882 1.00 78.81 187 VAL A CA 1
ATOM 1517 C C . VAL A 1 187 ? 22.793 5.416 -11.753 1.00 78.81 187 VAL A C 1
ATOM 1519 O O . VAL A 1 187 ? 23.279 6.530 -11.588 1.00 78.81 187 VAL A O 1
ATOM 1522 N N . ARG A 1 188 ? 21.909 5.190 -12.723 1.00 82.00 188 ARG A N 1
ATOM 1523 C CA . ARG A 1 188 ? 21.388 6.229 -13.625 1.00 82.00 188 ARG A CA 1
ATOM 1524 C C . ARG A 1 188 ? 19.862 6.213 -13.628 1.00 82.00 188 ARG A C 1
ATOM 1526 O O . ARG A 1 188 ? 19.264 5.144 -13.575 1.00 82.00 188 ARG A O 1
ATOM 1533 N N . GLY A 1 189 ? 19.265 7.398 -13.688 1.00 88.44 189 GLY A N 1
ATOM 1534 C CA . GLY A 1 189 ? 17.819 7.607 -13.688 1.00 88.44 189 GLY A CA 1
ATOM 1535 C C . GLY A 1 189 ? 17.192 7.648 -12.288 1.00 88.44 189 GLY A C 1
ATOM 1536 O O . GLY A 1 189 ? 17.571 6.916 -11.369 1.00 88.44 189 GLY A O 1
ATOM 1537 N N . GLU A 1 190 ? 16.206 8.519 -12.128 1.00 89.75 190 GLU A N 1
ATOM 1538 C CA . GLU A 1 190 ? 15.391 8.681 -10.930 1.00 89.75 190 GLU A CA 1
ATOM 1539 C C . GLU A 1 190 ? 14.378 7.535 -10.767 1.00 89.75 190 GLU A C 1
ATOM 1541 O O . GLU A 1 190 ? 13.967 6.895 -11.730 1.00 89.75 190 GLU A O 1
ATOM 1546 N N . ALA A 1 191 ? 13.951 7.240 -9.538 1.00 90.12 191 ALA A N 1
ATOM 1547 C CA . ALA A 1 191 ? 12.953 6.194 -9.285 1.00 90.12 191 ALA A CA 1
ATOM 1548 C C . ALA A 1 191 ? 11.538 6.608 -9.737 1.00 90.12 191 ALA A C 1
ATOM 1550 O O . ALA A 1 191 ? 11.034 7.649 -9.333 1.00 90.12 191 ALA A O 1
ATOM 1551 N N . GLN A 1 192 ? 10.845 5.768 -10.506 1.00 88.81 192 GLN A N 1
ATOM 1552 C CA . GLN A 1 192 ? 9.684 6.210 -11.298 1.00 88.81 192 GLN A CA 1
ATOM 1553 C C . GLN A 1 192 ? 8.317 5.998 -10.620 1.00 88.81 192 GLN A C 1
ATOM 1555 O O . GLN A 1 192 ? 7.276 6.254 -11.212 1.00 88.81 192 GLN A O 1
ATOM 1560 N N . GLY A 1 193 ? 8.292 5.536 -9.368 1.00 90.38 193 GLY A N 1
ATOM 1561 C CA . GLY A 1 193 ? 7.041 5.325 -8.640 1.00 90.38 193 GLY A CA 1
ATOM 1562 C C . GLY A 1 193 ? 7.148 4.254 -7.565 1.00 90.38 193 GLY A C 1
ATOM 1563 O O . GLY A 1 193 ? 8.234 3.969 -7.064 1.00 90.38 193 GLY A O 1
ATOM 1564 N N . ILE A 1 194 ? 6.024 3.660 -7.185 1.00 91.81 194 ILE A N 1
ATOM 1565 C CA . ILE A 1 194 ? 5.949 2.593 -6.180 1.00 91.81 194 ILE A CA 1
ATOM 1566 C C . ILE A 1 194 ? 5.850 1.213 -6.826 1.00 91.81 194 ILE A C 1
ATOM 1568 O O . ILE A 1 194 ? 5.506 1.086 -7.998 1.00 91.81 194 ILE A O 1
ATOM 1572 N N . ARG A 1 195 ? 6.095 0.157 -6.047 1.00 91.88 195 ARG A N 1
ATOM 1573 C CA . ARG A 1 195 ? 5.775 -1.210 -6.475 1.00 91.88 195 ARG A CA 1
ATOM 1574 C C . ARG A 1 195 ? 4.268 -1.320 -6.678 1.00 91.88 195 ARG A C 1
ATOM 1576 O O . ARG A 1 195 ? 3.518 -1.014 -5.754 1.00 91.88 195 ARG A O 1
ATOM 1583 N N . PHE A 1 196 ? 3.825 -1.762 -7.854 1.00 92.25 196 PHE A N 1
ATOM 1584 C CA . PHE A 1 196 ? 2.394 -1.790 -8.177 1.00 92.25 196 PHE A CA 1
ATOM 1585 C C . PHE A 1 196 ? 1.555 -2.619 -7.192 1.00 92.25 196 PHE A C 1
ATOM 1587 O O . PHE A 1 196 ? 0.434 -2.238 -6.892 1.00 92.25 196 PHE A O 1
ATOM 1594 N N . PHE A 1 197 ? 2.094 -3.705 -6.630 1.00 90.56 197 PHE A N 1
ATOM 1595 C CA . PHE A 1 197 ? 1.380 -4.522 -5.641 1.00 90.56 197 PHE A CA 1
ATOM 1596 C C . PHE A 1 197 ? 1.244 -3.847 -4.261 1.00 90.56 197 PHE A C 1
ATOM 1598 O O . PHE A 1 197 ? 0.475 -4.310 -3.424 1.00 90.56 197 PHE A O 1
ATOM 1605 N N . GLU A 1 198 ? 1.969 -2.751 -3.999 1.00 91.69 198 GLU A N 1
ATOM 1606 C CA . GLU A 1 198 ? 1.777 -1.918 -2.802 1.00 91.69 198 GLU A CA 1
ATOM 1607 C C . GLU A 1 198 ? 0.729 -0.811 -3.005 1.00 91.69 198 GLU A C 1
ATOM 1609 O O . GLU A 1 198 ? 0.410 -0.108 -2.035 1.00 91.69 198 GLU A O 1
ATOM 1614 N N . TYR A 1 199 ? 0.233 -0.643 -4.239 1.00 94.38 199 TYR A N 1
ATOM 1615 C CA . TYR A 1 199 ? -0.738 0.385 -4.591 1.00 94.38 199 TYR A CA 1
ATOM 1616 C C . TYR A 1 199 ? -2.052 0.202 -3.833 1.00 94.38 199 TYR A C 1
ATOM 1618 O O . TYR A 1 199 ? -2.569 -0.908 -3.687 1.00 94.38 199 TYR A O 1
ATOM 1626 N N . ALA A 1 200 ? -2.599 1.334 -3.408 1.00 95.12 200 ALA A N 1
ATOM 1627 C CA . ALA A 1 200 ? -3.985 1.491 -3.006 1.00 95.12 200 ALA A CA 1
ATOM 1628 C C . ALA A 1 200 ? -4.430 2.901 -3.367 1.00 95.12 200 ALA A C 1
ATOM 1630 O O . ALA A 1 200 ? -3.638 3.838 -3.226 1.00 95.12 200 ALA A O 1
ATOM 1631 N N . SER A 1 201 ? -5.686 3.045 -3.795 1.00 95.38 201 SER A N 1
ATOM 1632 C CA . SER A 1 201 ? -6.261 4.357 -4.093 1.00 95.38 201 SER A CA 1
ATOM 1633 C C . SER A 1 201 ? -6.222 5.260 -2.855 1.00 95.38 201 SER A C 1
ATOM 1635 O O . SER A 1 201 ? -6.145 4.784 -1.711 1.00 95.38 201 SER A O 1
ATOM 1637 N N . GLU A 1 202 ? -6.280 6.579 -3.053 1.00 95.06 202 GLU A N 1
ATOM 1638 C CA . GLU A 1 202 ? -6.413 7.514 -1.936 1.00 95.06 202 GLU A CA 1
ATOM 1639 C C . GLU A 1 202 ? -7.661 7.159 -1.126 1.00 95.06 202 GLU A C 1
ATOM 1641 O O . GLU A 1 202 ? -7.597 7.116 0.102 1.00 95.06 202 GLU A O 1
ATOM 1646 N N . ARG A 1 203 ? -8.760 6.816 -1.807 1.00 94.94 203 ARG A N 1
ATOM 1647 C CA . ARG A 1 203 ? -10.008 6.401 -1.167 1.00 94.94 203 ARG A CA 1
ATOM 1648 C C . ARG A 1 203 ? -9.817 5.194 -0.258 1.00 94.94 203 ARG A C 1
ATOM 1650 O O . ARG A 1 203 ? -10.066 5.324 0.938 1.00 94.94 203 ARG A O 1
ATOM 1657 N N . ASP A 1 204 ? -9.344 4.072 -0.794 1.00 96.06 204 ASP A N 1
ATOM 1658 C CA . ASP A 1 204 ? -9.157 2.837 -0.022 1.00 96.06 204 ASP A CA 1
ATOM 1659 C C . ASP A 1 204 ? -8.221 3.071 1.160 1.00 96.06 204 ASP A C 1
ATOM 1661 O O . ASP A 1 204 ? -8.482 2.632 2.279 1.00 96.06 204 ASP A O 1
ATOM 1665 N N . THR A 1 205 ? -7.150 3.830 0.927 1.00 96.06 205 THR A N 1
ATOM 1666 C CA . THR A 1 205 ? -6.172 4.146 1.962 1.00 96.06 205 THR A CA 1
ATOM 1667 C C . THR A 1 205 ? -6.786 4.994 3.080 1.00 96.06 205 THR A C 1
ATOM 1669 O O . THR A 1 205 ? -6.561 4.714 4.258 1.00 96.06 205 THR A O 1
ATOM 1672 N N . ARG A 1 206 ? -7.560 6.038 2.750 1.00 96.44 206 ARG A N 1
ATOM 1673 C CA . ARG A 1 206 ? -8.188 6.915 3.755 1.00 96.44 206 ARG A CA 1
ATOM 1674 C C . ARG A 1 206 ? -9.316 6.220 4.501 1.00 96.44 206 ARG A C 1
ATOM 1676 O O . ARG A 1 206 ? -9.413 6.368 5.716 1.00 96.44 206 ARG A O 1
ATOM 1683 N N . GLU A 1 207 ? -10.142 5.456 3.802 1.00 97.25 207 GLU A N 1
ATOM 1684 C CA . GLU A 1 207 ? -11.207 4.662 4.415 1.00 97.25 207 GLU A CA 1
ATOM 1685 C C . GLU A 1 207 ? -10.619 3.605 5.362 1.00 97.25 207 GLU A C 1
ATOM 1687 O O . GLU A 1 207 ? -11.066 3.483 6.503 1.00 97.25 207 GLU A O 1
ATOM 1692 N N . ALA A 1 208 ? -9.534 2.934 4.965 1.00 97.12 208 ALA A N 1
ATOM 1693 C CA . ALA A 1 208 ? -8.837 2.003 5.844 1.00 97.12 208 ALA A CA 1
ATOM 1694 C C . ALA A 1 208 ? -8.197 2.700 7.059 1.00 97.12 208 ALA A C 1
ATOM 1696 O O . ALA A 1 208 ? -8.188 2.135 8.149 1.00 97.12 208 ALA A O 1
ATOM 1697 N N . GLN A 1 209 ? -7.706 3.939 6.923 1.00 97.19 209 GLN A N 1
ATOM 1698 C CA . GLN A 1 209 ? -7.232 4.729 8.068 1.00 97.19 209 GLN A CA 1
ATOM 1699 C C . GLN A 1 209 ? -8.345 5.012 9.085 1.00 97.19 209 GLN A C 1
ATOM 1701 O O . GLN A 1 209 ? -8.100 4.889 10.283 1.00 97.19 209 GLN A O 1
ATOM 1706 N N . PHE A 1 210 ? -9.557 5.360 8.639 1.00 97.81 210 PHE A N 1
ATOM 1707 C CA . PHE A 1 210 ? -10.693 5.541 9.551 1.00 97.81 210 PHE A CA 1
ATOM 1708 C C . PHE A 1 210 ? -11.081 4.234 10.240 1.00 97.81 210 PHE A C 1
ATOM 1710 O O . PHE A 1 210 ? -11.303 4.221 11.449 1.00 97.81 210 PHE A O 1
ATOM 1717 N N . GLN A 1 211 ? -11.091 3.125 9.502 1.00 97.44 211 GLN A N 1
ATOM 1718 C CA . GLN A 1 211 ? -11.396 1.819 10.070 1.00 97.44 211 GLN A CA 1
ATOM 1719 C C . GLN A 1 211 ? -10.341 1.361 11.089 1.00 97.44 211 GLN A C 1
ATOM 1721 O O . GLN A 1 211 ? -10.683 0.890 12.167 1.00 97.44 211 GLN A O 1
ATOM 1726 N N . LEU A 1 212 ? -9.054 1.567 10.807 1.00 97.75 212 LEU A N 1
ATOM 1727 C CA . LEU A 1 212 ? -7.979 1.297 11.765 1.00 97.75 212 LEU A CA 1
ATOM 1728 C C . LEU A 1 212 ? -8.069 2.203 12.999 1.00 97.75 212 LEU A C 1
ATOM 1730 O O . LEU A 1 212 ? -7.755 1.755 14.099 1.00 97.75 212 LEU A O 1
ATOM 1734 N N . ALA A 1 213 ? -8.505 3.457 12.844 1.00 97.69 213 ALA A N 1
ATOM 1735 C CA . ALA A 1 213 ? -8.763 4.340 13.980 1.00 97.69 213 ALA A CA 1
ATOM 1736 C C . ALA A 1 213 ? -9.904 3.796 14.851 1.00 97.69 213 ALA A C 1
ATOM 1738 O O . ALA A 1 213 ? -9.769 3.752 16.069 1.00 97.69 213 ALA A O 1
ATOM 1739 N N . TYR A 1 214 ? -10.987 3.310 14.238 1.00 97.69 214 TYR A N 1
ATOM 1740 C CA . TYR A 1 214 ? -12.064 2.619 14.950 1.00 97.69 214 TYR A CA 1
ATOM 1741 C C . TYR A 1 214 ? -11.564 1.368 15.685 1.00 97.69 214 TYR A C 1
ATOM 1743 O O . TYR A 1 214 ? -11.816 1.220 16.876 1.00 97.69 214 TYR A O 1
ATOM 1751 N N . LEU A 1 215 ? -10.784 0.511 15.020 1.00 98.06 215 LEU A N 1
ATOM 1752 C CA . LEU A 1 215 ? -10.186 -0.669 15.651 1.00 98.06 215 LEU A CA 1
ATOM 1753 C C . LEU A 1 215 ? -9.223 -0.294 16.789 1.00 98.06 215 LEU A C 1
ATOM 1755 O O . LEU A 1 215 ? -9.126 -1.026 17.766 1.00 98.06 215 LEU A O 1
ATOM 1759 N N . ALA A 1 216 ? -8.533 0.847 16.708 1.00 97.56 216 ALA A N 1
ATOM 1760 C CA . ALA A 1 216 ? -7.718 1.341 17.816 1.00 97.56 216 ALA A CA 1
ATOM 1761 C C . ALA A 1 216 ? -8.590 1.729 19.022 1.00 97.56 216 ALA A C 1
ATOM 1763 O O . ALA A 1 216 ? -8.263 1.376 20.146 1.00 97.56 216 ALA A O 1
ATOM 1764 N N . TRP A 1 217 ? -9.737 2.380 18.802 1.00 97.38 217 TRP A N 1
ATOM 1765 C CA . TRP A 1 217 ? -10.712 2.661 19.866 1.00 97.38 217 TRP A CA 1
ATOM 1766 C C . TRP A 1 217 ? -11.303 1.405 20.512 1.00 97.38 217 TRP A C 1
ATOM 1768 O O . TRP A 1 217 ? -11.748 1.465 21.652 1.00 97.38 217 TRP A O 1
ATOM 1778 N N . LYS A 1 218 ? -11.290 0.276 19.800 1.00 97.56 218 LYS A N 1
ATOM 1779 C CA . LYS A 1 218 ? -11.768 -1.025 20.281 1.00 97.56 218 LYS A CA 1
ATOM 1780 C C . LYS A 1 218 ? -10.686 -1.891 20.940 1.00 97.56 218 LYS A C 1
ATOM 1782 O O . LYS A 1 218 ? -10.962 -3.033 21.283 1.00 97.56 218 LYS A O 1
ATOM 1787 N N . THR A 1 219 ? -9.455 -1.404 21.118 1.00 97.75 219 THR A N 1
ATOM 1788 C CA . THR A 1 219 ? -8.446 -2.118 21.927 1.00 97.75 219 THR A CA 1
ATOM 1789 C C . THR A 1 219 ? -8.726 -1.965 23.419 1.00 97.75 219 THR A C 1
ATOM 1791 O O . THR A 1 219 ? -9.292 -0.951 23.830 1.00 97.75 219 THR A O 1
ATOM 1794 N N . GLU A 1 220 ? -8.253 -2.904 24.238 1.00 96.38 220 GLU A N 1
ATOM 1795 C CA . GLU A 1 220 ? -8.378 -2.810 25.699 1.00 96.38 220 GLU A CA 1
ATOM 1796 C C . GLU A 1 220 ? -7.744 -1.509 26.223 1.00 96.38 220 GLU A C 1
ATOM 1798 O O . GLU A 1 220 ? -6.652 -1.121 25.795 1.00 96.38 220 GLU A O 1
ATOM 1803 N N . ASP A 1 221 ? -8.439 -0.839 27.144 1.00 95.69 221 ASP A N 1
ATOM 1804 C CA . ASP A 1 221 ? -7.998 0.364 27.862 1.00 95.69 221 ASP A CA 1
ATOM 1805 C C . ASP A 1 221 ? -7.736 1.619 26.997 1.00 95.69 221 ASP A C 1
ATOM 1807 O O . ASP A 1 221 ? -7.118 2.575 27.471 1.00 95.69 221 ASP A O 1
ATOM 1811 N N . MET A 1 222 ? -8.191 1.676 25.733 1.00 95.75 222 MET A N 1
ATOM 1812 C CA . MET A 1 222 ? -7.942 2.861 24.888 1.00 95.75 222 MET A CA 1
ATOM 1813 C C . MET A 1 222 ? -8.587 4.132 25.448 1.00 95.75 222 MET A C 1
ATOM 1815 O O . MET A 1 222 ? -7.946 5.180 25.444 1.00 95.75 222 MET A O 1
ATOM 1819 N N . GLU A 1 223 ? -9.821 4.053 25.953 1.00 95.12 223 GLU A N 1
ATOM 1820 C CA . GLU A 1 223 ? -10.510 5.223 26.518 1.00 95.12 223 GLU A CA 1
ATOM 1821 C C . GLU A 1 223 ? -9.775 5.786 27.741 1.00 95.12 223 GLU A C 1
ATOM 1823 O O . GLU A 1 223 ? -9.609 7.001 27.855 1.00 95.12 223 GLU A O 1
ATOM 1828 N N . ASP A 1 224 ? -9.229 4.915 28.595 1.00 94.50 224 ASP A N 1
ATOM 1829 C CA . ASP A 1 224 ? -8.420 5.313 29.750 1.00 94.50 224 ASP A CA 1
ATOM 1830 C C . ASP A 1 224 ? -7.110 5.987 29.321 1.00 94.50 224 ASP A C 1
ATOM 1832 O O . ASP A 1 224 ? -6.696 6.991 29.905 1.00 94.50 224 ASP A O 1
ATOM 1836 N N . LYS A 1 225 ? -6.452 5.460 28.279 1.00 93.69 225 LYS A N 1
ATOM 1837 C CA . LYS A 1 225 ? -5.203 6.030 27.747 1.00 93.69 225 LYS A CA 1
ATOM 1838 C C . LYS A 1 225 ? -5.430 7.352 27.008 1.00 93.69 225 LYS A C 1
ATOM 1840 O O . LYS A 1 225 ? -4.565 8.224 27.064 1.00 93.69 225 LYS A O 1
ATOM 1845 N N . ALA A 1 226 ? -6.562 7.500 26.322 1.00 92.75 226 ALA A N 1
ATOM 1846 C CA . ALA A 1 226 ? -6.949 8.723 25.623 1.00 92.75 226 ALA A CA 1
ATOM 1847 C C . ALA A 1 226 ? -7.566 9.779 26.561 1.00 92.75 226 ALA A C 1
ATOM 1849 O O . ALA A 1 226 ? -7.540 10.970 26.255 1.00 92.75 226 ALA A O 1
ATOM 1850 N N . GLY A 1 227 ? -8.122 9.360 27.703 1.00 93.81 227 GLY A N 1
ATOM 1851 C CA . GLY A 1 227 ? -8.871 10.220 28.622 1.00 93.81 227 GLY A CA 1
ATOM 1852 C C . GLY A 1 227 ? -10.241 10.656 28.084 1.00 93.81 227 GLY A C 1
ATOM 1853 O O . GLY A 1 227 ? -10.812 11.626 28.582 1.00 93.81 227 GLY A O 1
ATOM 1854 N N . THR A 1 228 ? -10.750 9.982 27.049 1.00 94.06 228 THR A N 1
ATOM 1855 C CA . THR A 1 228 ? -12.026 10.275 26.381 1.00 94.06 228 THR A CA 1
ATOM 1856 C C . THR A 1 228 ? -12.547 9.034 25.652 1.00 94.06 228 THR A C 1
ATOM 1858 O O . THR A 1 228 ? -11.820 8.060 25.486 1.00 94.06 228 THR A O 1
ATOM 1861 N N . SER A 1 229 ? -13.801 9.073 25.205 1.00 92.44 229 SER A N 1
ATOM 1862 C CA . SER A 1 229 ? -14.437 8.014 24.409 1.00 92.44 229 SER A CA 1
ATOM 1863 C C . SER A 1 229 ? -14.309 8.259 22.902 1.00 92.44 229 SER A C 1
ATOM 1865 O O . SER A 1 229 ? -14.056 9.389 22.479 1.00 92.44 229 SER A O 1
ATOM 1867 N N . LEU A 1 230 ? -14.627 7.244 22.090 1.00 92.38 230 LEU A N 1
ATOM 1868 C CA . LEU A 1 230 ? -14.709 7.344 20.625 1.00 92.38 230 LEU A CA 1
ATOM 1869 C C . LEU A 1 230 ? -15.483 8.611 20.164 1.00 92.38 230 LEU A C 1
ATOM 1871 O O . LEU A 1 230 ? -16.701 8.698 20.394 1.00 92.38 230 LEU A O 1
ATOM 1875 N N . PRO A 1 231 ? -14.830 9.568 19.472 1.00 91.69 231 PRO A N 1
ATOM 1876 C CA . PRO A 1 231 ? -15.438 10.859 19.149 1.00 91.69 231 PRO A CA 1
ATOM 1877 C C . PRO A 1 231 ? -16.535 10.806 18.086 1.00 91.69 231 PRO A C 1
ATOM 1879 O O . PRO A 1 231 ? -16.414 10.139 17.057 1.00 91.69 231 PRO A O 1
ATOM 1882 N N . ASN A 1 232 ? -17.586 11.610 18.286 1.00 90.38 232 ASN A N 1
ATOM 1883 C CA . ASN A 1 232 ? -18.767 11.672 17.411 1.00 90.38 232 ASN A CA 1
ATOM 1884 C C . ASN A 1 232 ? -18.444 12.017 15.950 1.00 90.38 232 ASN A C 1
ATOM 1886 O O . ASN A 1 232 ? -19.131 11.547 15.044 1.00 90.38 232 ASN A O 1
ATOM 1890 N N . HIS A 1 233 ? -17.395 12.807 15.698 1.00 92.19 233 HIS A N 1
ATOM 1891 C CA . HIS A 1 233 ? -16.989 13.133 14.329 1.00 92.19 233 HIS A CA 1
ATOM 1892 C C . HIS A 1 233 ? -16.465 11.896 13.591 1.00 92.19 233 HIS A C 1
ATOM 1894 O O . HIS A 1 233 ? -16.900 11.630 12.473 1.00 92.19 233 HIS A O 1
ATOM 1900 N N . LEU A 1 234 ? -15.610 11.092 14.231 1.00 94.44 234 LEU A N 1
ATOM 1901 C CA . LEU A 1 234 ? -15.147 9.827 13.660 1.00 94.44 234 LEU A CA 1
ATOM 1902 C C . LEU A 1 234 ? -16.316 8.853 13.460 1.00 94.44 234 LEU A C 1
ATOM 1904 O O . LEU A 1 234 ? -16.429 8.259 12.392 1.00 94.44 234 LEU A O 1
ATOM 1908 N N . LYS A 1 235 ? -17.226 8.754 14.437 1.00 93.44 235 LYS A N 1
ATOM 1909 C CA . LYS A 1 235 ? -18.447 7.932 14.345 1.00 93.44 235 LYS A CA 1
ATOM 1910 C C . LYS A 1 235 ? -19.286 8.290 13.114 1.00 93.44 235 LYS A C 1
ATOM 1912 O O . LYS A 1 235 ? -19.580 7.427 12.296 1.00 93.44 235 LYS A O 1
ATOM 1917 N N . THR A 1 236 ? -19.542 9.583 12.922 1.00 93.06 236 THR A N 1
ATOM 1918 C CA . THR A 1 236 ? -20.254 10.115 11.751 1.00 93.06 236 THR A CA 1
ATOM 1919 C C . THR A 1 236 ? -19.569 9.718 10.441 1.00 93.06 236 THR A C 1
ATOM 1921 O O . THR A 1 236 ? -20.230 9.313 9.488 1.00 93.06 236 THR A O 1
ATOM 1924 N N . ILE A 1 237 ? -18.236 9.837 10.369 1.00 95.31 237 ILE A N 1
ATOM 1925 C CA . ILE A 1 237 ? -17.474 9.456 9.171 1.00 95.31 237 ILE A CA 1
ATOM 1926 C C . ILE A 1 237 ? -17.636 7.969 8.884 1.00 95.31 237 ILE A C 1
ATOM 1928 O O . ILE A 1 237 ? -17.883 7.593 7.742 1.00 95.31 237 ILE A O 1
ATOM 1932 N N . LEU A 1 238 ? -17.501 7.136 9.911 1.00 95.25 238 LEU A N 1
ATOM 1933 C CA . LEU A 1 238 ? -17.604 5.690 9.792 1.00 95.25 238 LEU A CA 1
ATOM 1934 C C . LEU A 1 238 ? -18.998 5.245 9.326 1.00 95.25 238 LEU A C 1
ATOM 1936 O O . LEU A 1 238 ? -19.089 4.378 8.460 1.00 95.25 238 LEU A O 1
ATOM 1940 N N . GLU A 1 239 ? -20.060 5.867 9.843 1.00 93.25 239 GLU A N 1
ATOM 1941 C CA . GLU A 1 239 ? -21.448 5.606 9.443 1.00 93.25 239 GLU A CA 1
ATOM 1942 C C . GLU A 1 239 ? -21.724 6.056 8.002 1.00 93.25 239 GLU A C 1
ATOM 1944 O O . GLU A 1 239 ? -22.148 5.253 7.176 1.00 93.25 239 GLU A O 1
ATOM 1949 N N . GLN A 1 240 ? -21.426 7.315 7.655 1.00 92.44 240 GLN A N 1
ATOM 1950 C CA . GLN A 1 240 ? -21.720 7.857 6.317 1.00 92.44 240 GLN A CA 1
ATOM 1951 C C . GLN A 1 240 ? -20.891 7.221 5.194 1.00 92.44 240 GLN A C 1
ATOM 1953 O O . GLN A 1 240 ? -21.244 7.335 4.020 1.00 92.44 240 GLN A O 1
ATOM 1958 N N . ARG A 1 241 ? -19.762 6.596 5.539 1.00 91.94 241 ARG A N 1
ATOM 1959 C CA . ARG A 1 241 ? -18.892 5.870 4.606 1.00 91.94 241 ARG A CA 1
ATOM 1960 C C . ARG A 1 241 ? -19.107 4.356 4.646 1.00 91.94 241 ARG A C 1
ATOM 1962 O O . ARG A 1 241 ? -18.406 3.658 3.921 1.00 91.94 241 ARG A O 1
ATOM 1969 N N . GLU A 1 242 ? -20.029 3.863 5.476 1.00 94.31 242 GLU A N 1
ATOM 1970 C CA . GLU A 1 242 ? -20.352 2.435 5.615 1.00 94.31 242 GLU A CA 1
ATOM 1971 C C . GLU A 1 242 ? -19.121 1.571 5.992 1.00 94.31 242 GLU A C 1
ATOM 1973 O O . GLU A 1 242 ? -18.903 0.468 5.485 1.00 94.31 242 GLU A O 1
ATOM 1978 N N . LEU A 1 243 ? -18.273 2.088 6.892 1.00 95.94 243 LEU A N 1
ATOM 1979 C CA . LEU A 1 243 ? -16.980 1.486 7.266 1.00 95.94 243 LEU A CA 1
ATOM 1980 C C . LEU A 1 243 ? -17.022 0.607 8.521 1.00 95.94 243 LEU A C 1
ATOM 1982 O O . LEU A 1 243 ? -15.985 0.057 8.906 1.00 95.94 243 LEU A O 1
ATOM 1986 N N . ILE A 1 244 ? -18.190 0.485 9.154 1.00 94.31 244 ILE A N 1
ATOM 1987 C CA . ILE A 1 244 ? -18.421 -0.400 10.297 1.00 94.31 244 ILE A CA 1
ATOM 1988 C C . ILE A 1 244 ? -19.391 -1.495 9.872 1.00 94.31 244 ILE A C 1
ATOM 1990 O O . ILE A 1 244 ? -20.583 -1.258 9.697 1.00 94.31 244 ILE A O 1
ATOM 1994 N N . ASP A 1 245 ? -18.864 -2.707 9.776 1.00 94.88 245 ASP A N 1
ATOM 1995 C CA . ASP A 1 245 ? -19.628 -3.931 9.592 1.00 94.88 245 ASP A CA 1
ATOM 1996 C C . ASP A 1 245 ? -19.050 -4.968 10.552 1.00 94.88 245 ASP A C 1
ATOM 1998 O O . ASP A 1 245 ? -17.942 -5.478 10.364 1.00 94.88 245 ASP A O 1
ATOM 2002 N N . ARG A 1 246 ? -19.779 -5.204 11.645 1.00 91.75 246 ARG A N 1
ATOM 2003 C CA . ARG A 1 246 ? -19.310 -6.052 12.741 1.00 91.75 246 ARG A CA 1
ATOM 2004 C C . ARG A 1 246 ? -19.107 -7.494 12.294 1.00 91.75 246 ARG A C 1
ATOM 2006 O O . ARG A 1 246 ? -18.114 -8.098 12.686 1.00 91.75 246 ARG A O 1
ATOM 2013 N N . GLU A 1 247 ? -20.011 -8.020 11.474 1.00 94.12 247 GLU A N 1
ATOM 2014 C CA . GLU A 1 247 ? -19.916 -9.396 10.984 1.00 94.12 247 GLU A CA 1
ATOM 2015 C C . GLU A 1 247 ? -18.647 -9.553 10.144 1.00 94.12 247 GLU A C 1
ATOM 2017 O O . GLU A 1 247 ? -17.855 -10.458 10.397 1.00 94.12 247 GLU A O 1
ATOM 2022 N N . LYS A 1 248 ? -18.354 -8.587 9.262 1.00 95.81 248 LYS A N 1
ATOM 2023 C CA . LYS A 1 248 ? -17.091 -8.588 8.508 1.00 95.81 248 LYS A CA 1
ATOM 2024 C C . LYS A 1 248 ? -15.857 -8.485 9.401 1.00 95.81 248 LYS A C 1
ATOM 2026 O O . LYS A 1 248 ? -14.854 -9.132 9.111 1.00 95.81 248 LYS A O 1
ATOM 2031 N N . PHE A 1 249 ? -15.884 -7.684 10.468 1.00 96.56 249 PHE A N 1
ATOM 2032 C CA . PHE A 1 249 ? -14.753 -7.621 11.401 1.00 96.56 249 PHE A CA 1
ATOM 2033 C C . PHE A 1 249 ? -14.497 -8.955 12.100 1.00 96.56 249 PHE A C 1
ATOM 2035 O O . PHE A 1 249 ? -13.339 -9.353 12.239 1.00 96.56 249 PHE A O 1
ATOM 2042 N N . GLU A 1 250 ? -15.555 -9.642 12.525 1.00 95.50 250 GLU A N 1
ATOM 2043 C CA . GLU A 1 250 ? -15.459 -10.944 13.187 1.00 95.50 250 GLU A CA 1
ATOM 2044 C C . GLU A 1 250 ? -15.002 -12.037 12.204 1.00 95.50 250 GLU A C 1
ATOM 2046 O O . GLU A 1 250 ? -14.081 -12.793 12.518 1.00 95.50 250 GLU A O 1
ATOM 2051 N N . GLU A 1 251 ? -15.553 -12.071 10.986 1.00 94.75 251 GLU A N 1
ATOM 2052 C CA . GLU A 1 251 ? -15.144 -12.994 9.914 1.00 94.75 251 GLU A CA 1
ATOM 2053 C C . GLU A 1 251 ? -13.663 -12.849 9.543 1.00 94.75 251 GLU A C 1
ATOM 2055 O O . GLU A 1 251 ? -12.986 -13.834 9.258 1.00 94.75 251 GLU A O 1
ATOM 2060 N N . GLN A 1 252 ? -13.149 -11.618 9.557 1.00 94.44 252 GLN A N 1
ATOM 2061 C CA . GLN A 1 252 ? -11.755 -11.309 9.241 1.00 94.44 252 GLN A CA 1
ATOM 2062 C C . GLN A 1 252 ? -10.817 -11.393 10.465 1.00 94.44 252 GLN A C 1
ATOM 2064 O O . GLN A 1 252 ? -9.654 -10.998 10.370 1.00 94.44 252 GLN A O 1
ATOM 2069 N N . ASN A 1 253 ? -11.293 -11.895 11.613 1.00 95.69 253 ASN A N 1
ATOM 2070 C CA . ASN A 1 253 ? -10.549 -11.972 12.879 1.00 95.69 253 ASN A CA 1
ATOM 2071 C C . ASN A 1 253 ? -9.943 -10.626 13.331 1.00 95.69 253 ASN A C 1
ATOM 2073 O O . ASN A 1 253 ? -8.848 -10.590 13.886 1.00 95.69 253 ASN A O 1
ATOM 2077 N N . MET A 1 254 ? -10.632 -9.508 13.099 1.00 97.50 254 MET A N 1
ATOM 2078 C CA . MET A 1 254 ? -10.201 -8.188 13.581 1.00 97.50 254 MET A CA 1
ATOM 2079 C C . MET A 1 254 ? -10.763 -7.858 14.962 1.00 97.50 254 MET A C 1
ATOM 2081 O O . MET A 1 254 ? -10.100 -7.187 15.749 1.00 97.50 254 MET A O 1
ATOM 2085 N N . ILE A 1 255 ? -11.986 -8.312 15.244 1.00 97.62 255 ILE A N 1
ATOM 2086 C CA . ILE A 1 255 ? -12.687 -8.100 16.511 1.00 97.62 255 ILE A CA 1
ATOM 2087 C C . ILE A 1 255 ? -13.208 -9.441 17.026 1.00 97.62 255 ILE A C 1
ATOM 2089 O O . ILE A 1 255 ? -13.618 -10.305 16.250 1.00 97.62 255 ILE A O 1
ATOM 2093 N N . LYS A 1 256 ? -13.223 -9.595 18.347 1.00 96.81 256 LYS A N 1
ATOM 2094 C CA . LYS A 1 256 ? -13.971 -10.628 19.058 1.00 96.81 256 LYS A CA 1
ATOM 2095 C C . LYS A 1 256 ? -14.588 -10.003 20.303 1.00 96.81 256 LYS A C 1
ATOM 2097 O O . LYS A 1 256 ? -13.892 -9.323 21.046 1.00 96.81 256 LYS A O 1
ATOM 2102 N N . ASP A 1 257 ? -15.881 -10.243 20.518 1.00 93.38 257 ASP A N 1
ATOM 2103 C CA . ASP A 1 257 ? -16.615 -9.731 21.684 1.00 93.38 257 ASP A CA 1
ATOM 2104 C C . ASP A 1 257 ? -16.490 -8.195 21.849 1.00 93.38 257 ASP A C 1
ATOM 2106 O O . ASP A 1 257 ? -16.349 -7.693 22.956 1.00 93.38 257 ASP A O 1
ATOM 2110 N N . ASP A 1 258 ? -16.540 -7.456 20.728 1.00 92.88 258 ASP A N 1
ATOM 2111 C CA . ASP A 1 258 ? -16.349 -5.989 20.626 1.00 92.88 258 ASP A CA 1
ATOM 2112 C C . ASP A 1 258 ? -14.932 -5.471 20.963 1.00 92.88 258 ASP A C 1
ATOM 2114 O O . ASP A 1 258 ? -14.688 -4.267 20.928 1.00 92.88 258 ASP A O 1
ATOM 2118 N N . THR A 1 259 ? -13.969 -6.368 21.181 1.00 97.19 259 THR A N 1
ATOM 2119 C CA . THR A 1 259 ? -12.558 -6.029 21.403 1.00 97.19 259 THR A CA 1
ATOM 2120 C C . THR A 1 259 ? -11.711 -6.346 20.174 1.00 97.19 259 THR A C 1
ATOM 2122 O O . THR A 1 259 ? -11.820 -7.424 19.585 1.00 97.19 259 THR A O 1
ATOM 2125 N N . THR A 1 260 ? -10.826 -5.429 19.788 1.00 98.44 260 THR A N 1
ATOM 2126 C CA . THR A 1 260 ? -9.836 -5.655 18.728 1.00 98.44 260 THR A CA 1
ATOM 2127 C C . THR A 1 260 ? -8.856 -6.745 19.138 1.00 98.44 260 THR A C 1
ATOM 2129 O O . THR A 1 260 ? -8.239 -6.676 20.200 1.00 98.44 260 THR A O 1
ATOM 2132 N N . ILE A 1 261 ? -8.665 -7.726 18.262 1.00 98.31 261 ILE A N 1
ATOM 2133 C CA . ILE A 1 261 ? -7.763 -8.861 18.470 1.00 98.31 261 ILE A CA 1
ATOM 2134 C C . ILE A 1 261 ? -6.669 -8.892 17.404 1.00 98.31 261 ILE A C 1
ATOM 2136 O O . ILE A 1 261 ? -6.825 -8.356 16.307 1.00 98.31 261 ILE A O 1
ATOM 2140 N N . CYS A 1 262 ? -5.557 -9.564 17.703 1.00 97.88 262 CYS A N 1
ATOM 2141 C CA . CYS A 1 262 ? -4.572 -9.887 16.682 1.00 97.88 262 CYS A CA 1
ATOM 2142 C C . CYS A 1 262 ? -5.156 -10.917 15.699 1.00 97.88 262 CYS A C 1
ATOM 2144 O O . CYS A 1 262 ? -5.549 -12.000 16.137 1.00 97.88 262 CYS A O 1
ATOM 2146 N N . PRO A 1 263 ? -5.108 -10.676 14.378 1.00 97.00 263 PRO A N 1
ATOM 2147 C CA . PRO A 1 263 ? -5.706 -11.597 1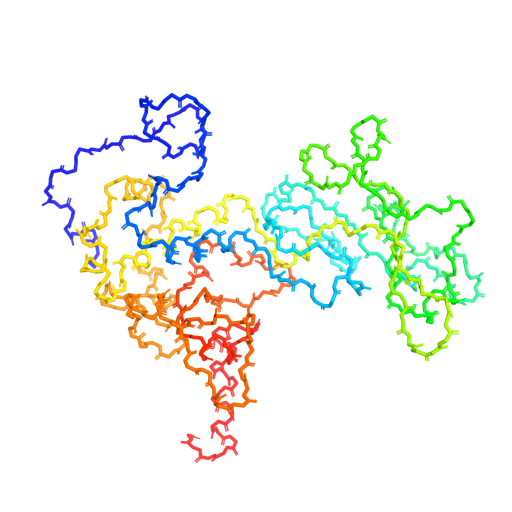3.414 1.00 97.00 263 PRO A CA 1
ATOM 2148 C C . PRO A 1 263 ? -5.113 -13.005 13.375 1.00 97.00 263 PRO A C 1
ATOM 2150 O O . PRO A 1 263 ? -5.791 -13.940 12.962 1.00 97.00 263 PRO A O 1
ATOM 2153 N N . LEU A 1 264 ? -3.852 -13.165 13.795 1.00 96.50 264 LEU A N 1
ATOM 2154 C CA . LEU A 1 264 ? -3.168 -14.456 13.764 1.00 96.50 264 LEU A CA 1
ATOM 2155 C C . LEU A 1 264 ? -3.350 -15.246 15.067 1.00 96.50 264 LEU A C 1
ATOM 2157 O O . LEU A 1 264 ? -3.796 -16.388 15.030 1.00 96.50 264 LEU A O 1
ATOM 2161 N N . CYS A 1 265 ? -2.996 -14.665 16.220 1.00 96.50 265 CYS A N 1
ATOM 2162 C CA . CYS A 1 265 ? -3.064 -15.373 17.506 1.00 96.50 265 CYS A CA 1
ATOM 2163 C C . CYS A 1 265 ? -4.410 -15.222 18.225 1.00 96.50 265 CYS A C 1
ATOM 2165 O O . CYS A 1 265 ? -4.671 -15.968 19.162 1.00 96.50 265 CYS A O 1
ATOM 2167 N N . ARG A 1 266 ? -5.267 -14.293 17.778 1.00 96.50 266 ARG A N 1
ATOM 2168 C CA . ARG A 1 266 ? -6.602 -14.004 18.327 1.00 96.50 266 ARG A CA 1
ATOM 2169 C C . ARG A 1 266 ? -6.632 -13.488 19.767 1.00 96.50 266 ARG A C 1
ATOM 2171 O O . ARG A 1 266 ? -7.713 -13.389 20.344 1.00 96.50 266 ARG A O 1
ATOM 2178 N N . GLU A 1 267 ? -5.477 -13.138 20.322 1.00 97.56 267 GLU A N 1
ATOM 2179 C CA . GLU A 1 267 ? -5.381 -12.455 21.611 1.00 97.56 267 GLU A CA 1
ATOM 2180 C C . GLU A 1 267 ? -5.849 -10.995 21.482 1.00 97.56 267 GLU A C 1
ATOM 2182 O O . GLU A 1 267 ? -5.588 -10.375 20.439 1.00 97.56 267 GLU A O 1
ATOM 2187 N N . PRO A 1 268 ? -6.514 -10.431 22.508 1.00 97.88 268 PRO A N 1
ATOM 2188 C CA . PRO A 1 268 ? -6.834 -9.009 22.568 1.00 97.88 268 PRO A CA 1
ATOM 2189 C C . PRO A 1 268 ? -5.597 -8.136 22.373 1.00 97.88 268 PRO A C 1
ATOM 2191 O O . PRO A 1 268 ? -4.520 -8.435 22.888 1.00 97.88 268 PRO A O 1
ATOM 2194 N N . ILE A 1 269 ? -5.766 -7.044 21.632 1.00 97.62 269 ILE A N 1
ATOM 2195 C CA . ILE A 1 269 ? -4.768 -5.982 21.558 1.00 97.62 269 ILE A CA 1
ATOM 2196 C C . ILE A 1 269 ? -5.054 -4.994 22.679 1.00 97.62 269 ILE A C 1
ATOM 2198 O O . ILE A 1 269 ? -6.173 -4.490 22.801 1.00 97.62 269 ILE A O 1
ATOM 2202 N N . LYS A 1 270 ? -4.025 -4.665 23.451 1.00 96.88 270 LYS A N 1
ATOM 2203 C CA . LYS A 1 270 ? -4.074 -3.595 24.449 1.00 96.88 270 LYS A CA 1
ATOM 2204 C C . LYS A 1 270 ? -3.661 -2.280 23.815 1.00 96.88 270 LYS A C 1
ATOM 2206 O O . LYS A 1 270 ? -2.724 -2.234 23.016 1.00 96.88 270 LYS A O 1
ATOM 2211 N N . ALA A 1 271 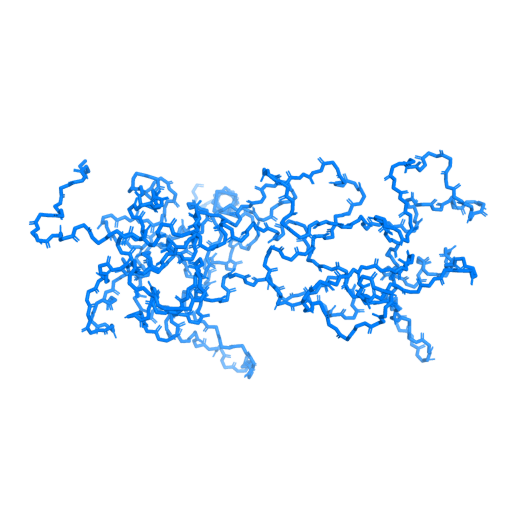? -4.287 -1.181 24.225 1.00 95.06 271 ALA A N 1
ATOM 2212 C CA . ALA A 1 271 ? -3.915 0.154 23.765 1.00 95.06 271 ALA A CA 1
ATOM 2213 C C . ALA A 1 271 ? -2.421 0.438 23.999 1.00 95.06 271 ALA A C 1
ATOM 2215 O O . ALA A 1 271 ? -1.748 1.024 23.151 1.00 95.06 271 ALA A O 1
ATOM 2216 N N . GLU A 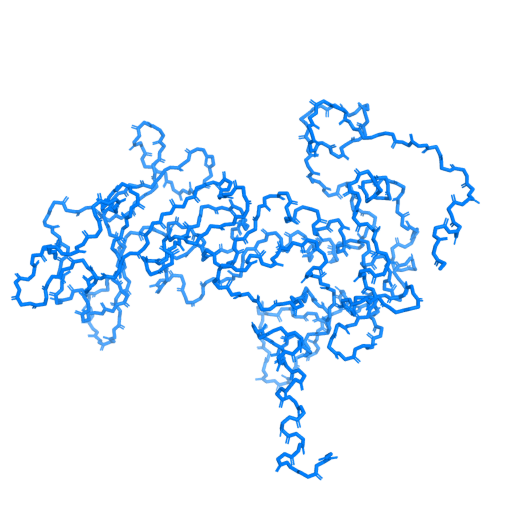1 272 ? -1.879 -0.036 25.125 1.00 93.56 272 GLU A N 1
ATOM 2217 C CA . GLU A 1 272 ? -0.459 0.084 25.453 1.00 93.56 272 GLU A CA 1
ATOM 2218 C C . GLU A 1 272 ? 0.461 -0.582 24.425 1.00 93.56 272 GLU A C 1
ATOM 2220 O O . GLU A 1 272 ? 1.480 0.002 24.080 1.00 93.56 272 GLU A O 1
ATOM 2225 N N . GLU A 1 273 ? 0.085 -1.711 23.825 1.00 93.94 273 GLU A N 1
ATOM 2226 C CA . GLU A 1 273 ? 0.911 -2.395 22.816 1.00 93.94 273 GLU A CA 1
ATOM 2227 C C . GLU A 1 273 ? 1.039 -1.579 21.515 1.00 93.94 273 GLU A C 1
ATOM 2229 O O . GLU A 1 273 ? 2.025 -1.694 20.775 1.00 93.94 273 GLU A O 1
ATOM 2234 N N . LEU A 1 274 ? 0.060 -0.712 21.224 1.00 92.94 274 LEU A N 1
ATOM 2235 C CA . LEU A 1 274 ? 0.127 0.241 20.112 1.00 92.94 274 LEU A CA 1
ATOM 2236 C C . LEU A 1 274 ? 1.066 1.424 20.401 1.00 92.94 274 LEU A C 1
ATOM 2238 O O . LEU A 1 274 ? 1.411 2.163 19.478 1.00 92.94 274 LEU A O 1
ATOM 2242 N N . MET A 1 275 ? 1.504 1.610 21.645 1.00 89.44 275 MET A N 1
ATOM 2243 C CA . MET A 1 275 ? 2.334 2.743 22.074 1.00 89.44 275 MET A CA 1
ATOM 2244 C C . MET A 1 275 ? 3.734 2.299 22.527 1.00 89.44 275 MET A C 1
ATOM 2246 O O . MET A 1 275 ? 4.731 2.951 22.202 1.00 89.44 275 MET A O 1
ATOM 2250 N N . SER A 1 276 ? 3.819 1.167 23.223 1.00 80.56 276 SER A N 1
ATOM 2251 C CA . SER A 1 276 ? 5.018 0.622 23.855 1.00 80.56 276 SER A CA 1
ATOM 2252 C C . SER A 1 276 ? 5.988 0.021 22.852 1.00 80.56 276 SER A C 1
ATOM 2254 O O . SER A 1 276 ? 5.597 -0.633 21.885 1.00 80.56 276 SER A O 1
ATOM 2256 N N . GLN A 1 277 ? 7.281 0.255 23.083 1.00 73.06 277 GLN A N 1
ATOM 2257 C CA . GLN A 1 277 ? 8.364 -0.291 22.268 1.00 73.06 277 GLN A CA 1
ATOM 2258 C C . GLN A 1 277 ? 8.738 -1.694 22.748 1.00 73.06 277 GLN A C 1
ATOM 2260 O O . GLN A 1 277 ? 8.873 -1.915 23.945 1.00 73.06 277 GLN A O 1
ATOM 2265 N N . VAL A 1 278 ? 8.969 -2.611 21.809 1.00 60.22 278 VAL A N 1
ATOM 2266 C CA . VAL A 1 278 ? 9.483 -3.956 22.082 1.00 60.22 278 VAL A CA 1
ATOM 2267 C C . VAL A 1 278 ? 10.886 -3.837 22.669 1.00 60.22 278 VAL A C 1
ATOM 2269 O O . VAL A 1 278 ? 11.763 -3.220 22.053 1.00 60.22 278 VAL A O 1
ATOM 2272 N N . GLU A 1 279 ? 11.116 -4.462 23.825 1.00 58.00 279 GLU A N 1
ATOM 2273 C CA . GLU A 1 279 ? 12.460 -4.601 24.384 1.00 58.00 279 GLU A CA 1
ATOM 2274 C C . GLU A 1 279 ? 13.370 -5.339 23.391 1.00 58.00 279 GLU A C 1
ATOM 2276 O O . GLU A 1 279 ? 13.105 -6.465 22.965 1.00 58.00 279 GLU A O 1
ATOM 2281 N N . GLN A 1 280 ? 14.463 -4.689 22.990 1.00 54.12 280 GLN A N 1
ATOM 2282 C CA . GLN A 1 280 ? 15.458 -5.309 22.123 1.00 54.12 280 GLN A CA 1
ATOM 2283 C C . GLN A 1 280 ? 16.369 -6.212 22.956 1.00 54.12 280 GLN A C 1
ATOM 2285 O O . GLN A 1 280 ? 16.828 -5.831 24.030 1.00 54.12 280 GLN A O 1
ATOM 2290 N N . THR A 1 281 ? 16.664 -7.410 22.447 1.00 53.66 281 THR A N 1
ATOM 2291 C CA . THR A 1 281 ? 17.627 -8.314 23.087 1.00 53.66 281 THR A CA 1
ATOM 2292 C C . THR A 1 281 ? 18.993 -7.632 23.207 1.00 53.66 281 THR A C 1
ATOM 2294 O O . THR A 1 281 ? 19.493 -7.087 22.220 1.00 53.66 281 THR A O 1
ATOM 2297 N N . GLN A 1 282 ? 19.607 -7.705 24.392 1.00 44.62 282 GLN A N 1
ATOM 2298 C CA . GLN A 1 282 ? 20.921 -7.123 24.679 1.00 44.62 282 GLN A CA 1
ATOM 2299 C C . GLN A 1 282 ? 21.964 -7.528 23.619 1.00 44.62 282 GLN A C 1
ATOM 2301 O O . GLN A 1 282 ? 22.113 -8.712 23.306 1.00 44.62 282 GLN A O 1
ATOM 2306 N N . GLY A 1 283 ? 22.676 -6.551 23.046 1.00 55.59 283 GLY A N 1
ATOM 2307 C CA . GLY A 1 283 ? 23.663 -6.763 21.976 1.00 55.59 283 GLY A CA 1
ATOM 2308 C C . GLY A 1 283 ? 23.088 -6.879 20.555 1.00 55.59 283 GLY A C 1
ATOM 2309 O O . GLY A 1 283 ? 23.846 -7.051 19.600 1.00 55.59 283 GLY A O 1
ATOM 2310 N N . ARG A 1 284 ? 21.762 -6.775 20.389 1.00 54.88 284 ARG A N 1
ATOM 2311 C CA . ARG A 1 284 ? 21.078 -6.568 19.098 1.00 54.88 284 ARG A CA 1
ATOM 2312 C C . ARG A 1 284 ? 20.411 -5.192 19.030 1.00 54.88 284 ARG A C 1
ATOM 2314 O O . ARG A 1 284 ? 19.470 -5.015 18.250 1.00 54.88 284 ARG A O 1
ATOM 2321 N N . GLU A 1 285 ? 20.866 -4.231 19.839 1.00 56.94 285 GLU A N 1
ATOM 2322 C CA . GLU A 1 285 ? 20.256 -2.910 19.844 1.00 56.94 285 GLU A CA 1
ATOM 2323 C C . GLU A 1 285 ? 20.472 -2.219 18.492 1.00 56.94 285 GLU A C 1
ATOM 2325 O O . GLU A 1 285 ? 21.595 -1.935 18.076 1.00 56.94 285 GLU A O 1
ATOM 2330 N N . ASN A 1 286 ? 19.382 -1.916 17.795 1.00 52.12 286 ASN A N 1
ATOM 2331 C CA . ASN A 1 286 ? 19.414 -1.079 16.606 1.00 52.12 286 ASN A CA 1
ATOM 2332 C C . ASN A 1 286 ? 18.903 0.306 16.997 1.00 52.12 286 ASN A C 1
ATOM 2334 O O . ASN A 1 286 ? 17.692 0.498 17.133 1.00 52.12 286 ASN A O 1
ATOM 2338 N N . LEU A 1 287 ? 19.813 1.286 17.095 1.00 46.38 287 LEU A N 1
ATOM 2339 C CA . LEU A 1 287 ? 19.509 2.685 17.457 1.00 46.38 287 LEU A CA 1
ATOM 2340 C C . LEU A 1 287 ? 18.402 3.336 16.602 1.00 46.38 287 LEU A C 1
ATOM 2342 O O . LEU A 1 287 ? 17.825 4.347 17.000 1.00 46.38 287 LEU A O 1
ATOM 2346 N N . HIS A 1 288 ? 18.106 2.780 15.425 1.00 45.50 288 HIS A N 1
ATOM 2347 C CA . HIS A 1 288 ? 17.163 3.341 14.460 1.00 45.50 288 HIS A CA 1
ATOM 2348 C C . HIS A 1 288 ? 15.801 2.629 14.383 1.00 45.50 288 HIS A C 1
ATOM 2350 O O . HIS A 1 288 ? 14.894 3.165 13.745 1.00 45.50 288 HIS A O 1
ATOM 2356 N N . ASN A 1 289 ? 15.613 1.475 15.039 1.00 56.22 289 ASN A N 1
ATOM 2357 C CA . ASN A 1 289 ? 14.376 0.688 14.938 1.00 56.22 289 ASN A CA 1
ATOM 2358 C C . ASN A 1 289 ? 13.603 0.665 16.263 1.00 56.22 289 ASN A C 1
ATOM 2360 O O . ASN A 1 289 ? 13.683 -0.289 17.029 1.00 56.22 289 ASN A O 1
ATOM 2364 N N . ARG A 1 290 ? 12.799 1.706 16.506 1.00 57.66 290 ARG A N 1
ATOM 2365 C CA . ARG A 1 290 ? 11.759 1.685 17.546 1.00 57.66 290 ARG A CA 1
ATOM 2366 C C . ARG A 1 290 ? 10.565 0.887 17.026 1.00 57.66 290 ARG A C 1
ATOM 2368 O O . ARG A 1 290 ? 9.735 1.417 16.289 1.00 57.66 290 ARG A O 1
ATOM 2375 N N . ILE A 1 291 ? 10.540 -0.400 17.337 1.00 66.62 291 ILE A N 1
ATOM 2376 C CA . ILE A 1 291 ? 9.452 -1.315 16.991 1.00 66.62 291 ILE A CA 1
ATOM 2377 C C . ILE A 1 291 ? 8.491 -1.343 18.176 1.00 66.62 291 ILE A C 1
ATOM 2379 O O . ILE A 1 291 ? 8.963 -1.439 19.300 1.00 66.62 291 ILE A O 1
ATOM 2383 N N . THR A 1 292 ? 7.181 -1.255 17.953 1.00 77.69 292 THR A N 1
ATOM 2384 C CA . THR A 1 292 ? 6.179 -1.430 19.021 1.00 77.69 292 THR A CA 1
ATOM 2385 C C . THR A 1 292 ? 5.612 -2.839 19.050 1.00 77.69 292 THR A C 1
ATOM 2387 O O . THR A 1 292 ? 5.720 -3.561 18.056 1.00 77.69 292 THR A O 1
ATOM 2390 N N . GLU A 1 293 ? 4.977 -3.205 20.158 1.00 86.38 293 GLU A N 1
ATOM 2391 C CA . GLU A 1 293 ? 4.426 -4.544 20.389 1.00 86.38 293 GLU A CA 1
ATOM 2392 C C . GLU A 1 293 ? 3.269 -4.891 19.445 1.00 86.38 293 GLU A C 1
ATOM 2394 O O . GLU A 1 293 ? 3.187 -6.037 19.009 1.00 86.38 293 GLU A O 1
ATOM 2399 N N . ALA A 1 294 ? 2.465 -3.912 19.015 1.00 90.69 294 ALA A N 1
ATOM 2400 C CA . ALA A 1 294 ? 1.442 -4.063 17.978 1.00 90.69 294 ALA A CA 1
ATOM 2401 C C . ALA A 1 294 ? 1.621 -3.062 16.817 1.00 90.69 294 ALA A C 1
ATOM 2403 O O . ALA A 1 294 ? 2.043 -1.913 16.993 1.00 90.69 294 ALA A O 1
ATOM 2404 N N . ASN A 1 295 ? 1.340 -3.505 15.588 1.00 91.94 295 ASN A N 1
ATOM 2405 C CA . ASN A 1 295 ? 1.513 -2.737 14.349 1.00 91.94 295 ASN A CA 1
ATOM 2406 C C . ASN A 1 295 ? 0.410 -3.050 13.328 1.00 91.94 295 ASN A C 1
ATOM 2408 O O . ASN A 1 295 ? -0.377 -3.976 13.519 1.00 91.94 295 ASN A O 1
ATOM 2412 N N . LEU A 1 296 ? 0.381 -2.280 12.232 1.00 93.88 296 LEU A N 1
ATOM 2413 C CA . LEU A 1 296 ? -0.462 -2.571 11.071 1.00 93.88 296 LEU A CA 1
ATOM 2414 C C . LEU A 1 296 ? -0.240 -4.019 10.615 1.00 93.88 296 LEU A C 1
ATOM 2416 O O . LEU A 1 296 ? 0.905 -4.420 10.411 1.00 93.88 296 LEU A O 1
ATOM 2420 N N . PHE A 1 297 ? -1.332 -4.752 10.440 1.00 94.31 297 PHE A N 1
ATOM 2421 C CA . PHE A 1 297 ? -1.359 -6.147 10.026 1.00 94.31 297 PHE A CA 1
ATOM 2422 C C . PHE A 1 297 ? -2.136 -6.267 8.713 1.00 94.31 297 PHE A C 1
ATOM 2424 O O . PHE A 1 297 ? -3.290 -5.845 8.633 1.00 94.31 297 PHE A O 1
ATOM 2431 N N . HIS A 1 298 ? -1.507 -6.829 7.682 1.00 93.38 298 HIS A N 1
ATOM 2432 C CA . HIS A 1 298 ? -2.174 -7.183 6.428 1.00 93.38 298 HIS A CA 1
ATOM 2433 C C . HIS A 1 298 ? -2.777 -8.580 6.572 1.00 93.38 298 HIS A C 1
ATOM 2435 O O . HIS A 1 298 ? -2.048 -9.537 6.819 1.00 93.38 298 HIS A O 1
ATOM 2441 N N . LEU A 1 299 ? -4.102 -8.688 6.461 1.00 93.50 299 LEU A N 1
ATOM 2442 C CA . LEU A 1 299 ? -4.794 -9.976 6.585 1.00 93.50 299 LEU A CA 1
ATOM 2443 C C . LEU A 1 299 ? -4.525 -10.877 5.387 1.00 93.50 299 LEU A C 1
ATOM 2445 O O . LEU A 1 299 ? -4.201 -12.053 5.535 1.00 93.50 299 LEU A O 1
ATOM 2449 N N . ASP A 1 300 ? -4.615 -10.278 4.206 1.00 90.88 300 ASP A N 1
ATOM 2450 C CA . ASP A 1 300 ? -4.294 -10.919 2.947 1.00 90.88 300 ASP A CA 1
ATOM 2451 C C . ASP A 1 300 ? -2.867 -10.555 2.539 1.00 90.88 300 ASP A C 1
ATOM 2453 O O . ASP A 1 300 ? -2.376 -9.453 2.802 1.00 90.88 300 ASP A O 1
ATOM 2457 N N . ALA A 1 301 ? -2.231 -11.457 1.802 1.00 84.75 301 ALA A N 1
ATOM 2458 C CA . ALA A 1 301 ? -0.952 -11.188 1.168 1.00 84.75 301 ALA A CA 1
ATOM 2459 C C . ALA A 1 301 ? -0.982 -9.958 0.251 1.00 84.75 301 ALA A C 1
ATOM 2461 O O . ALA A 1 301 ? -1.968 -9.677 -0.442 1.00 84.75 301 ALA A O 1
ATOM 2462 N N . LEU A 1 302 ? 0.153 -9.262 0.189 1.00 81.50 302 LEU A N 1
ATOM 2463 C CA . LEU A 1 302 ? 0.398 -8.207 -0.789 1.00 81.50 302 LEU A CA 1
ATOM 2464 C C . LEU A 1 302 ? 0.911 -8.828 -2.089 1.00 81.50 302 LEU A C 1
ATOM 2466 O O . LEU A 1 302 ? 2.115 -8.927 -2.315 1.00 81.50 302 LEU A O 1
ATOM 2470 N N . GLU A 1 303 ? -0.016 -9.253 -2.942 1.00 82.88 303 GLU A N 1
ATOM 2471 C CA . GLU A 1 303 ? 0.304 -9.920 -4.205 1.00 82.88 303 GLU A CA 1
ATOM 2472 C C . GLU A 1 303 ? 0.019 -9.054 -5.435 1.00 82.88 303 GLU A C 1
ATOM 2474 O O . GLU A 1 303 ? -0.935 -8.261 -5.436 1.00 82.88 303 GLU A O 1
ATOM 2479 N N . PRO A 1 304 ? 0.792 -9.256 -6.520 1.00 83.81 304 PRO A N 1
ATOM 2480 C CA . PRO A 1 304 ? 0.438 -8.805 -7.858 1.00 83.81 304 PRO A CA 1
ATOM 2481 C C . PRO A 1 304 ? -1.048 -8.991 -8.179 1.00 83.81 304 PRO A C 1
ATOM 2483 O O . 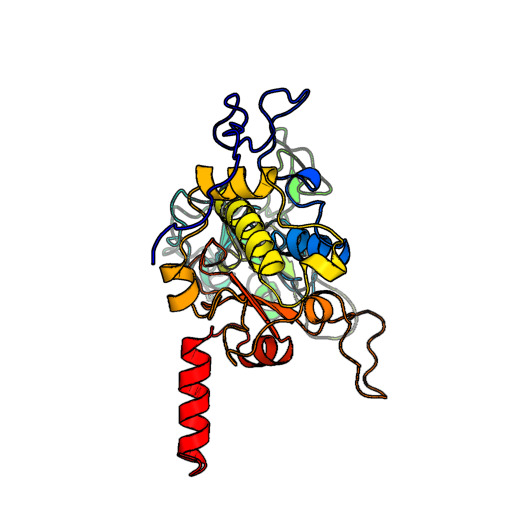PRO A 1 304 ? -1.571 -10.102 -8.155 1.00 83.81 304 PRO A O 1
ATOM 2486 N N . GLY A 1 305 ? -1.733 -7.886 -8.476 1.00 82.06 305 GLY A N 1
ATOM 2487 C CA . GLY A 1 305 ? -3.117 -7.896 -8.952 1.00 82.06 305 GLY A CA 1
ATOM 2488 C C . GLY A 1 305 ? -4.211 -8.050 -7.904 1.00 82.06 305 GLY A C 1
ATOM 2489 O O . GLY A 1 305 ? -5.379 -7.991 -8.274 1.00 82.06 305 GLY A O 1
ATOM 2490 N N . ARG A 1 306 ? -3.883 -8.193 -6.612 1.00 86.44 306 ARG A N 1
ATOM 2491 C CA . ARG A 1 306 ? -4.909 -8.277 -5.554 1.00 86.44 306 ARG A CA 1
ATOM 2492 C C . ARG A 1 306 ? -5.255 -6.942 -4.892 1.00 86.44 306 ARG A C 1
ATOM 2494 O O . ARG A 1 306 ? -6.383 -6.787 -4.434 1.00 86.44 306 ARG A O 1
ATOM 2501 N N . PHE A 1 307 ? -4.306 -6.001 -4.835 1.00 90.12 307 PHE A N 1
ATOM 2502 C CA . PHE A 1 307 ? -4.488 -4.640 -4.293 1.00 90.12 307 PHE A CA 1
ATOM 2503 C C . PHE A 1 307 ? -5.232 -4.619 -2.938 1.00 90.12 307 PHE A C 1
ATOM 2505 O O . PHE A 1 307 ? -6.321 -4.064 -2.792 1.00 90.12 307 PHE A O 1
ATOM 2512 N N . THR A 1 308 ? -4.661 -5.288 -1.932 1.00 90.88 308 THR A N 1
ATOM 2513 C CA . THR A 1 308 ? -5.346 -5.629 -0.669 1.00 90.88 308 THR A CA 1
ATOM 2514 C C . THR A 1 308 ? -5.252 -4.560 0.420 1.00 90.88 308 THR A C 1
ATOM 2516 O O . THR A 1 308 ? -5.816 -4.734 1.495 1.00 90.88 308 THR A O 1
ATOM 2519 N N . HIS A 1 309 ? -4.581 -3.429 0.186 1.00 93.88 309 HIS A N 1
ATOM 2520 C CA . HIS A 1 309 ? -4.520 -2.343 1.169 1.00 93.88 309 HIS A CA 1
ATOM 2521 C C . HIS A 1 309 ? -5.792 -1.479 1.115 1.00 93.88 309 HIS A C 1
ATOM 2523 O O . HIS A 1 309 ? -5.798 -0.390 0.550 1.00 93.88 309 HIS A O 1
ATOM 2529 N N . LYS A 1 310 ? -6.878 -1.998 1.691 1.00 95.06 310 LYS A N 1
ATOM 2530 C CA . LYS A 1 310 ? -8.225 -1.409 1.670 1.00 95.06 310 LYS A CA 1
ATOM 2531 C C . LYS A 1 310 ? -9.019 -1.782 2.934 1.00 95.06 310 LYS A C 1
ATOM 2533 O O . LYS A 1 310 ? -8.534 -2.609 3.716 1.00 95.06 310 LYS A O 1
ATOM 2538 N N . PRO A 1 311 ? -10.210 -1.196 3.171 1.00 96.81 311 PRO A N 1
ATOM 2539 C CA . PRO A 1 311 ? -11.053 -1.568 4.305 1.00 96.81 311 PRO A CA 1
ATOM 2540 C C . PRO A 1 311 ? -11.311 -3.078 4.369 1.00 96.81 311 PRO A C 1
ATOM 2542 O O . PRO A 1 311 ? -11.372 -3.763 3.348 1.00 96.81 311 PRO A O 1
ATOM 2545 N N . TYR A 1 312 ? -11.453 -3.587 5.587 1.00 96.38 312 TYR A N 1
ATOM 2546 C CA . TYR A 1 312 ? -11.666 -4.990 5.943 1.00 96.38 312 TYR A CA 1
ATOM 2547 C C . TYR A 1 312 ? -10.518 -5.936 5.574 1.00 96.38 312 TYR A C 1
ATOM 2549 O O . TYR A 1 312 ? -10.655 -7.142 5.732 1.00 96.38 312 TYR A O 1
ATOM 2557 N N . LYS A 1 313 ? -9.368 -5.408 5.134 1.00 95.75 313 LYS A N 1
ATOM 2558 C CA . LYS A 1 313 ? -8.152 -6.182 4.823 1.00 95.75 313 LYS A CA 1
ATOM 2559 C C . LYS A 1 313 ? -6.935 -5.807 5.667 1.00 95.75 313 LYS A C 1
ATOM 2561 O O . LYS A 1 313 ? -5.875 -6.422 5.537 1.00 95.75 313 LYS A O 1
ATOM 2566 N N . LEU A 1 314 ? -7.097 -4.828 6.555 1.00 95.69 314 LEU A N 1
ATOM 2567 C CA . LEU A 1 314 ? -6.067 -4.325 7.457 1.00 95.69 314 LEU A CA 1
ATOM 2568 C C . LEU A 1 314 ? -6.569 -4.334 8.900 1.00 95.69 314 LEU A C 1
ATOM 2570 O O . LEU A 1 314 ? -7.683 -3.892 9.157 1.00 95.69 314 LEU A O 1
ATOM 2574 N N . GLY A 1 315 ? -5.724 -4.757 9.835 1.00 96.31 315 GLY A N 1
ATOM 2575 C CA . GLY A 1 315 ? -6.018 -4.727 11.267 1.00 96.31 315 GLY A CA 1
ATOM 2576 C C . GLY A 1 315 ? -4.823 -4.288 12.109 1.00 96.31 315 GLY A C 1
ATOM 2577 O O . GLY A 1 315 ? -3.765 -3.924 11.586 1.00 96.31 315 GLY A O 1
ATOM 2578 N N . TRP A 1 316 ? -4.988 -4.351 13.427 1.00 97.31 316 TRP A N 1
ATOM 2579 C CA . TRP A 1 316 ? -3.889 -4.253 14.384 1.00 97.31 316 TRP A CA 1
ATOM 2580 C C . TRP A 1 316 ? -3.470 -5.652 14.813 1.00 97.31 316 TRP A C 1
ATOM 2582 O O . TRP A 1 316 ? -4.315 -6.482 15.120 1.00 97.31 316 TRP A O 1
ATOM 2592 N N . GLY A 1 317 ? -2.172 -5.933 14.849 1.00 95.81 317 GLY A N 1
ATOM 2593 C CA . GLY A 1 317 ? -1.697 -7.228 15.319 1.00 95.81 317 GLY A CA 1
ATOM 2594 C C . GLY A 1 317 ? -0.308 -7.170 15.925 1.00 95.81 317 GLY A C 1
ATOM 2595 O O . GLY A 1 317 ? 0.485 -6.267 15.628 1.00 95.81 317 GLY A O 1
ATOM 2596 N N . HIS A 1 318 ? -0.008 -8.156 16.770 1.00 94.69 318 HIS A N 1
ATOM 2597 C CA . HIS A 1 318 ? 1.275 -8.248 17.454 1.00 94.69 318 HIS A CA 1
ATOM 2598 C C . HIS A 1 318 ? 2.438 -8.296 16.464 1.00 94.69 318 HIS A C 1
ATOM 2600 O O . HIS A 1 318 ? 2.374 -8.915 15.399 1.00 94.69 318 HIS A O 1
ATOM 2606 N N . HIS A 1 319 ? 3.538 -7.644 16.819 1.00 91.31 319 HIS A N 1
ATOM 2607 C CA . HIS A 1 319 ? 4.729 -7.538 15.990 1.00 91.31 319 HIS A CA 1
ATOM 2608 C C . HIS A 1 319 ? 5.336 -8.906 15.667 1.00 91.31 319 HIS A C 1
ATOM 2610 O O . HIS A 1 319 ? 5.774 -9.127 14.539 1.00 91.31 319 HIS A O 1
ATOM 2616 N N . HIS A 1 320 ? 5.345 -9.828 16.633 1.00 90.44 320 HIS A N 1
ATOM 2617 C CA . HIS A 1 320 ? 5.813 -11.193 16.403 1.00 90.44 320 HIS A CA 1
ATOM 2618 C C . HIS A 1 320 ? 4.929 -11.928 15.385 1.00 90.44 320 HIS A C 1
ATOM 2620 O O . HIS A 1 320 ? 5.446 -12.474 14.416 1.00 90.44 320 HIS A O 1
ATOM 2626 N N . CYS A 1 321 ? 3.605 -11.851 15.535 1.00 93.75 321 CYS A N 1
ATOM 2627 C CA . CYS A 1 321 ? 2.656 -12.428 14.583 1.00 93.75 321 CYS A CA 1
ATOM 2628 C C . CYS A 1 321 ? 2.835 -11.856 13.171 1.00 93.75 321 CYS A C 1
ATOM 2630 O O . CYS A 1 321 ? 2.874 -12.604 12.200 1.00 93.75 321 CYS A O 1
ATOM 2632 N N . ASN A 1 322 ? 3.016 -10.537 13.064 1.00 90.00 322 ASN A N 1
ATOM 2633 C CA . ASN A 1 322 ? 3.298 -9.853 11.801 1.00 90.00 322 ASN A CA 1
ATOM 2634 C C . ASN A 1 322 ? 4.590 -10.358 11.134 1.00 90.00 322 ASN A C 1
ATOM 2636 O O . ASN A 1 322 ? 4.631 -10.520 9.919 1.00 90.00 322 ASN A O 1
ATOM 2640 N N . GLN A 1 323 ? 5.651 -10.614 11.908 1.00 88.81 323 GLN A N 1
ATOM 2641 C CA . GLN A 1 323 ? 6.900 -11.168 11.371 1.00 88.81 323 GLN A CA 1
ATOM 2642 C C . GLN A 1 323 ? 6.728 -12.592 10.848 1.00 88.81 323 GLN A C 1
ATOM 2644 O O . GLN A 1 323 ? 7.330 -12.933 9.836 1.00 88.81 323 GLN A O 1
ATOM 2649 N N . VAL A 1 324 ? 5.932 -13.409 11.543 1.00 91.25 324 VAL A N 1
ATOM 2650 C CA . VAL A 1 324 ? 5.671 -14.791 11.131 1.00 91.25 324 VAL A CA 1
ATOM 2651 C C . VAL A 1 324 ? 4.801 -14.832 9.876 1.00 91.25 324 VAL A C 1
ATOM 2653 O O . VAL A 1 324 ? 5.111 -15.594 8.970 1.00 91.25 324 VAL A O 1
ATOM 2656 N N . ALA A 1 325 ? 3.762 -13.995 9.799 1.00 89.50 325 ALA A N 1
ATOM 2657 C CA . ALA A 1 325 ? 2.889 -13.939 8.629 1.00 89.50 325 ALA A CA 1
ATOM 2658 C C . ALA A 1 325 ? 3.543 -13.273 7.405 1.00 89.50 325 ALA A C 1
ATOM 2660 O O . ALA A 1 325 ? 3.215 -13.599 6.266 1.00 89.50 325 ALA A O 1
ATOM 2661 N N . HIS A 1 326 ? 4.473 -12.341 7.638 1.00 82.88 326 HIS A N 1
ATOM 2662 C CA . HIS A 1 326 ? 5.243 -11.626 6.621 1.00 82.88 326 HIS A CA 1
ATOM 2663 C C . HIS A 1 326 ? 4.375 -11.086 5.464 1.00 82.88 326 HIS A C 1
ATOM 2665 O O . HIS A 1 326 ? 3.636 -10.119 5.648 1.00 82.88 326 HIS A O 1
ATOM 2671 N N . ASP A 1 327 ? 4.478 -11.691 4.278 1.00 80.94 327 ASP A N 1
ATOM 2672 C CA . ASP A 1 327 ? 3.757 -11.304 3.061 1.00 80.94 327 ASP A CA 1
ATOM 2673 C C . ASP A 1 327 ? 2.753 -12.386 2.629 1.00 80.94 327 ASP A C 1
ATOM 2675 O O . ASP A 1 327 ? 2.086 -12.203 1.617 1.00 80.94 327 ASP A O 1
ATOM 2679 N N . ASP A 1 328 ? 2.611 -13.483 3.382 1.00 85.50 328 ASP A N 1
ATOM 2680 C CA . ASP A 1 328 ? 1.772 -14.632 3.011 1.00 85.50 328 ASP A CA 1
ATOM 2681 C C . ASP A 1 328 ? 0.294 -14.443 3.396 1.00 85.50 328 ASP A C 1
ATOM 2683 O O . ASP A 1 328 ? -0.598 -15.043 2.781 1.00 85.50 328 ASP A O 1
ATOM 2687 N N . GLY A 1 329 ? 0.019 -13.563 4.364 1.00 89.69 329 GLY A N 1
ATOM 2688 C CA . GLY A 1 329 ? -1.310 -13.367 4.950 1.00 89.69 329 GLY A CA 1
ATOM 2689 C C . GLY A 1 329 ? -1.664 -14.437 5.990 1.00 89.69 329 GLY A C 1
ATOM 2690 O O . GLY A 1 329 ? -0.924 -15.402 6.190 1.00 89.69 329 GLY A O 1
ATOM 2691 N N . VAL A 1 330 ? -2.792 -14.263 6.679 1.00 92.94 330 VAL A N 1
ATOM 2692 C CA . VAL A 1 330 ? -3.182 -15.090 7.837 1.00 92.94 330 VAL A CA 1
ATOM 2693 C C . VAL A 1 330 ? -3.415 -16.548 7.441 1.00 92.94 330 VAL A C 1
ATOM 2695 O O . VAL A 1 330 ? -2.772 -17.433 8.002 1.00 92.94 330 VAL A O 1
ATOM 2698 N N . ASP A 1 331 ? -4.264 -16.806 6.445 1.00 91.94 331 ASP A N 1
ATOM 2699 C CA . ASP A 1 331 ? -4.697 -18.171 6.109 1.00 91.94 331 ASP A CA 1
ATOM 2700 C C . ASP A 1 331 ? -3.531 -19.064 5.671 1.00 91.94 331 ASP A C 1
ATOM 2702 O O . ASP A 1 331 ? -3.322 -20.143 6.222 1.00 91.94 331 ASP A O 1
ATOM 2706 N N . ARG A 1 332 ? -2.680 -18.575 4.758 1.00 91.56 332 ARG A N 1
ATOM 2707 C CA . ARG A 1 332 ? -1.484 -19.317 4.324 1.00 91.56 332 ARG A CA 1
ATOM 2708 C C . ARG A 1 332 ? -0.502 -19.573 5.458 1.00 91.56 332 ARG A C 1
ATOM 2710 O O . ARG A 1 332 ? 0.158 -20.612 5.478 1.00 91.56 332 ARG A O 1
ATOM 2717 N N . THR A 1 333 ? -0.400 -18.632 6.393 1.00 94.75 333 THR A N 1
ATOM 2718 C CA . THR A 1 333 ? 0.451 -18.790 7.573 1.00 94.75 333 THR A CA 1
ATOM 2719 C C . THR A 1 333 ? -0.072 -19.912 8.464 1.00 94.75 333 THR A C 1
ATOM 2721 O O . THR A 1 333 ? 0.715 -20.743 8.915 1.00 94.75 333 THR A O 1
ATOM 2724 N N . LEU A 1 334 ? -1.388 -19.981 8.680 1.00 95.12 334 LEU A N 1
ATOM 2725 C CA . LEU A 1 334 ? -2.020 -21.045 9.461 1.00 95.12 334 LEU A CA 1
ATOM 2726 C C . LEU A 1 334 ? -1.862 -22.415 8.786 1.00 95.12 334 LEU A C 1
ATOM 2728 O O . LEU A 1 334 ? -1.444 -23.363 9.453 1.00 95.12 334 LEU A O 1
ATOM 2732 N N . ASP A 1 335 ? -2.074 -22.503 7.470 1.00 95.50 335 ASP A N 1
ATOM 2733 C CA . ASP A 1 335 ? -1.856 -23.734 6.694 1.00 95.50 335 ASP A CA 1
ATOM 2734 C C . ASP A 1 335 ? -0.404 -24.233 6.822 1.00 95.50 335 ASP A C 1
ATOM 2736 O O . ASP A 1 335 ? -0.130 -25.426 7.011 1.00 95.50 335 ASP A O 1
ATOM 2740 N N . TRP A 1 336 ? 0.562 -23.311 6.743 1.00 95.81 336 TRP A N 1
ATOM 2741 C CA . TRP A 1 336 ? 1.975 -23.628 6.924 1.00 95.81 336 TRP A CA 1
ATOM 2742 C C . TRP A 1 336 ? 2.283 -24.090 8.354 1.00 95.81 336 TRP A C 1
ATOM 2744 O O . TRP A 1 336 ? 2.978 -25.096 8.531 1.00 95.81 336 TRP A O 1
ATOM 2754 N N . MET A 1 337 ? 1.749 -23.408 9.370 1.00 95.62 337 MET A N 1
ATOM 2755 C CA . MET A 1 337 ? 1.909 -23.799 10.774 1.00 95.62 337 MET A CA 1
ATOM 2756 C C . MET A 1 337 ? 1.347 -25.199 11.033 1.00 95.62 337 MET A C 1
ATOM 2758 O O . MET A 1 337 ? 2.026 -26.022 11.651 1.00 95.62 337 MET A O 1
ATOM 2762 N N . GLU A 1 338 ? 0.153 -25.505 10.518 1.00 97.12 338 GLU A N 1
ATOM 2763 C CA . GLU A 1 338 ? -0.456 -26.830 10.635 1.00 97.12 338 GLU A CA 1
ATOM 2764 C C . GLU A 1 338 ? 0.461 -27.902 10.036 1.00 97.12 338 GLU A C 1
ATOM 2766 O O . GLU A 1 338 ? 0.776 -28.904 10.686 1.00 97.12 338 GLU A O 1
ATOM 2771 N N . LYS A 1 339 ? 0.976 -27.662 8.824 1.00 97.25 339 LYS A N 1
ATOM 2772 C CA . LYS A 1 339 ? 1.927 -28.564 8.164 1.00 97.25 339 LYS A CA 1
ATOM 2773 C C . LYS A 1 339 ? 3.192 -28.782 8.998 1.00 97.25 339 LYS A C 1
ATOM 2775 O O . LYS A 1 339 ? 3.657 -29.918 9.112 1.00 97.25 339 LYS A O 1
ATOM 2780 N N . VAL A 1 340 ? 3.760 -27.726 9.583 1.00 97.62 340 VAL A N 1
ATOM 2781 C CA . VAL A 1 340 ? 4.942 -27.827 10.457 1.00 97.62 340 VAL A CA 1
ATOM 2782 C C . VAL A 1 340 ? 4.637 -28.690 11.681 1.00 97.62 340 VAL A C 1
ATOM 2784 O O . VAL A 1 340 ? 5.432 -29.573 12.008 1.00 97.62 340 VAL A O 1
ATOM 2787 N N . LEU A 1 341 ? 3.492 -28.487 12.336 1.00 97.94 341 LEU A N 1
ATOM 2788 C CA . LEU A 1 341 ? 3.097 -29.261 13.514 1.00 97.94 341 LEU A CA 1
ATOM 2789 C C . LEU A 1 341 ? 2.861 -30.741 13.181 1.00 97.94 341 LEU A C 1
ATOM 2791 O O . LEU A 1 341 ? 3.367 -31.601 13.906 1.00 97.94 341 LEU A O 1
ATOM 2795 N N . ARG A 1 342 ? 2.197 -31.044 12.056 1.00 97.88 342 ARG A N 1
ATOM 2796 C CA . ARG A 1 342 ? 2.000 -32.420 11.561 1.00 97.88 342 ARG A CA 1
ATOM 2797 C C . ARG A 1 342 ? 3.324 -33.118 11.262 1.00 97.88 342 ARG A C 1
ATOM 2799 O O . ARG A 1 342 ? 3.563 -34.223 11.739 1.00 97.88 342 ARG A O 1
ATOM 2806 N N . ASN A 1 343 ? 4.236 -32.450 10.552 1.00 97.94 343 ASN A N 1
ATOM 2807 C CA . ASN A 1 343 ? 5.563 -32.997 10.237 1.00 97.94 343 ASN A CA 1
ATOM 2808 C C . ASN A 1 343 ? 6.405 -33.296 11.490 1.00 97.94 343 ASN A C 1
ATOM 2810 O O . ASN A 1 343 ? 7.321 -34.115 11.438 1.00 97.94 343 ASN A O 1
ATOM 2814 N N . ASN A 1 344 ? 6.103 -32.630 12.607 1.00 97.81 344 ASN A N 1
ATOM 2815 C CA . ASN A 1 344 ? 6.775 -32.811 13.890 1.00 97.81 344 ASN A CA 1
ATOM 2816 C C . ASN A 1 344 ? 5.949 -33.632 14.900 1.00 97.81 344 ASN A C 1
ATOM 2818 O O . ASN A 1 344 ? 6.306 -33.659 16.079 1.00 97.81 344 ASN A O 1
ATOM 2822 N N . ASN A 1 345 ? 4.870 -34.301 14.468 1.00 95.88 345 ASN A N 1
ATOM 2823 C CA . ASN A 1 345 ? 3.980 -35.117 15.307 1.00 95.88 345 ASN A CA 1
ATOM 2824 C C . ASN A 1 345 ? 3.454 -34.376 16.552 1.00 95.88 345 ASN A C 1
ATOM 2826 O O . ASN A 1 345 ? 3.399 -34.934 17.650 1.00 95.88 345 ASN A O 1
ATOM 2830 N N . ARG A 1 346 ? 3.128 -33.088 16.403 1.00 93.94 346 ARG A N 1
ATOM 2831 C CA . ARG A 1 346 ? 2.524 -32.272 17.468 1.00 93.94 346 ARG A CA 1
ATOM 2832 C C . ARG A 1 346 ? 0.996 -32.238 17.391 1.00 93.94 346 ARG A C 1
ATOM 2834 O O . ARG A 1 346 ? 0.379 -31.972 18.418 1.00 93.94 346 ARG A O 1
ATOM 2841 N N . ILE A 1 347 ? 0.430 -32.520 16.211 1.00 94.25 347 ILE A N 1
ATOM 2842 C CA . ILE A 1 347 ? -1.004 -32.688 15.906 1.00 94.25 347 ILE A CA 1
ATOM 2843 C C . ILE A 1 347 ? -1.209 -33.729 14.805 1.00 94.25 347 ILE A C 1
ATOM 2845 O O . ILE A 1 347 ? -0.223 -34.011 14.081 1.00 94.25 347 ILE A O 1
#

Organism: NCBI:txid1429914

Radius of gyration: 23.65 Å; Cα contacts (8 Å, |Δi|>4): 619; chains: 1; bounding box: 67×62×63 Å

pLDDT: mean 87.28, std 13.71, range [35.28, 98.44]

Secondary structure (DSSP, 8-state):
--S----S-----PPPTTSTT--S-TT--SS--S--GGGSTTS-HHHHHHHHHHTBPPP-S-GGG-SS-SS-BTTSPEEEEGGGTT---TT--TT-EEEEE-HHHHB-TTT-SBPTTS-TT--BTTTEEEEE-SHHHHHHSPPPTTPPBPEEE-TT--B-SSS-SS-EEE-SEEEEE----SS--EEES----EEGGG---HHHHHHHHHHHHHHHHTSBTHHHHHTS---HHHHHHHHHTT---HHHHHHTTSEETTEEB-TTT-PBPBGGGGTSBPPPPTT---TT---BSEEEEESB---TTT---STTSEEEEEHHHHHHHTTTBHHHHHHHHHHHHHHTT--

Solvent-accessible surface area (backbone atoms only — not comparable to full-atom values): 19821 Å² total; per-residue (Å²): 138,76,97,76,84,84,82,78,84,77,72,82,67,62,60,23,81,91,44,99,61,24,62,42,55,63,86,63,79,80,79,82,37,66,75,59,66,88,57,56,59,76,46,50,68,59,48,44,55,51,47,63,50,66,44,33,38,70,73,52,81,57,64,77,57,45,68,38,47,58,61,41,56,26,34,47,25,22,37,30,47,56,95,46,64,91,56,67,58,89,93,50,59,82,55,41,66,36,33,39,34,45,56,79,71,43,33,33,92,88,78,66,41,76,39,92,84,49,60,89,90,63,41,71,32,67,55,18,27,36,47,30,61,35,46,65,52,42,74,73,54,60,79,59,94,87,58,43,55,20,43,41,18,36,96,86,67,50,79,45,98,59,90,71,76,81,57,45,70,40,33,29,28,33,36,20,30,76,78,92,83,87,84,88,86,52,67,39,44,58,55,72,22,32,57,43,36,62,29,25,46,64,64,35,37,50,52,26,41,54,40,47,51,53,45,48,60,27,16,49,66,26,41,73,74,44,74,49,71,89,52,68,66,42,52,42,51,35,60,82,66,68,58,74,53,68,68,60,33,42,76,59,33,34,33,55,96,81,30,18,13,12,57,75,82,63,48,75,37,44,38,60,32,48,64,38,66,53,84,63,59,89,92,63,73,55,98,83,65,89,46,39,39,29,39,87,28,60,47,54,36,69,37,84,75,62,51,46,57,27,65,90,26,59,40,55,20,41,41,70,56,45,63,73,28,64,62,57,7,44,69,56,36,50,55,50,50,51,51,53,34,43,80,65,72,73,97

InterPro domains:
  IPR018578 Restriction endonuclease, type II, BstXI [PF09552] (50-319)

Mean predicted aligned error: 7.31 Å

Nearest PDB structures (foldseek):
  4l0k-assembly2_B  TM=8.241E-01  e=1.387E-06  Deinococcus radiophilus
  4l0k-assembly2_D  TM=7.995E-01  e=1.299E-05  Deinococcus radiophilus
  6egk-assembly1_A  TM=4.118E-01  e=5.336E+00  Streptomyces clavuligerus